Protein AF-E4SNJ0-F1 (afdb_monomer_lite)

Secondary structure (DSSP, 8-state):
--HHHHHHHHHHHHHHHHHHHHHHHHHHHHHHHHS-GGGG-BPPTT--PPTT--EEEEEEEEEEEEEEEEEEEEEE----EEEEEEETTEEEEEE---EEEEEEEEEEEEEEEEEEEESSEEEEEETTEEEEEEGGGEEEEEE-SSEEEEEESSS--EEEE--S--HHHHHHHHHHHTT--SS-------------------------PPPPTT-TTHHHHTTPPPPPHHHHHHHHHHHHHHHHHTTS-S---HHHHHHHHHHHHHHHHHHHHHHT-HHHHHHHHHHHTTTSHHHHHHHHHHHHHHTT-HHHHHHHHHHHHHHHTTS-GGG---HHHHHHHHHHHHHHHH-GGG--------

Structure (mmCIF, N/CA/C/O backbone):
data_AF-E4SNJ0-F1
#
_entry.id   AF-E4SNJ0-F1
#
loop_
_atom_site.group_PDB
_atom_site.id
_atom_site.type_symbol
_atom_site.label_atom_id
_atom_site.label_alt_id
_atom_site.label_comp_id
_atom_site.label_asym_id
_atom_site.label_entity_id
_atom_site.label_seq_id
_atom_site.pdbx_PDB_ins_code
_atom_site.Cartn_x
_atom_site.Cartn_y
_atom_site.Cartn_z
_atom_site.occupancy
_atom_site.B_iso_or_equiv
_atom_site.auth_seq_id
_atom_site.auth_comp_id
_atom_site.auth_asym_id
_atom_site.auth_atom_id
_atom_site.pdbx_PDB_model_num
ATOM 1 N N . MET A 1 1 ? 40.720 -6.560 -54.930 1.00 56.44 1 MET A N 1
ATOM 2 C CA . MET A 1 1 ? 39.872 -5.617 -54.159 1.00 56.44 1 MET A CA 1
ATOM 3 C C . MET A 1 1 ? 38.473 -6.201 -53.865 1.00 56.44 1 MET A C 1
ATOM 5 O O . MET A 1 1 ? 37.480 -5.607 -54.250 1.00 56.44 1 MET A O 1
ATOM 9 N N . GLY A 1 2 ? 38.350 -7.374 -53.222 1.00 63.34 2 GLY A N 1
ATOM 10 C CA . GLY A 1 2 ? 37.045 -8.077 -53.137 1.00 63.34 2 GLY A CA 1
ATOM 11 C C . GLY A 1 2 ? 36.472 -8.306 -51.733 1.00 63.34 2 GLY A C 1
ATOM 12 O O . GLY A 1 2 ? 35.271 -8.506 -51.584 1.00 63.34 2 GLY A O 1
ATOM 13 N N . PHE A 1 3 ? 37.310 -8.296 -50.694 1.00 60.16 3 PHE A N 1
ATOM 14 C CA . PHE A 1 3 ? 36.895 -8.693 -49.342 1.00 60.16 3 PHE A CA 1
ATOM 15 C C . PHE A 1 3 ? 36.374 -7.511 -48.509 1.00 60.16 3 PHE A C 1
ATOM 17 O O . PHE A 1 3 ? 35.321 -7.596 -47.879 1.00 60.16 3 PHE A O 1
ATOM 24 N N . LEU A 1 4 ? 37.074 -6.374 -48.570 1.00 68.50 4 LEU A N 1
ATOM 25 C CA . LEU A 1 4 ? 36.712 -5.143 -47.857 1.00 68.50 4 LEU A CA 1
ATOM 26 C C . LEU A 1 4 ? 35.410 -4.510 -48.378 1.00 68.50 4 LEU A C 1
ATOM 28 O O . LEU A 1 4 ? 34.649 -3.965 -47.582 1.00 68.50 4 LEU A O 1
ATOM 32 N N . SER A 1 5 ? 35.130 -4.602 -49.683 1.00 74.38 5 SER A N 1
ATOM 33 C CA . SER A 1 5 ? 33.880 -4.118 -50.291 1.00 74.38 5 SER A CA 1
ATOM 34 C C . SER A 1 5 ? 32.679 -4.968 -49.864 1.00 74.38 5 SER A C 1
ATOM 36 O O . SER A 1 5 ? 31.736 -4.428 -49.292 1.00 74.38 5 SER A O 1
ATOM 38 N N . ARG A 1 6 ? 32.768 -6.301 -49.990 1.00 72.44 6 ARG A N 1
ATOM 39 C CA . ARG A 1 6 ? 31.723 -7.243 -49.536 1.00 72.44 6 ARG A CA 1
ATOM 40 C C . ARG A 1 6 ? 31.433 -7.148 -48.034 1.00 72.44 6 ARG A C 1
ATOM 42 O O . ARG A 1 6 ? 30.288 -7.300 -47.618 1.00 72.44 6 ARG A O 1
ATOM 49 N N . TRP A 1 7 ? 32.446 -6.898 -47.199 1.00 74.56 7 TRP A N 1
ATOM 50 C CA . TRP A 1 7 ? 32.255 -6.699 -45.756 1.00 74.56 7 TRP A CA 1
ATOM 51 C C . TRP A 1 7 ? 31.527 -5.387 -45.435 1.00 74.56 7 TRP A C 1
ATOM 53 O O . TRP A 1 7 ? 30.635 -5.376 -44.584 1.00 74.56 7 TRP A O 1
ATOM 63 N N . LYS A 1 8 ? 31.861 -4.292 -46.135 1.00 81.88 8 LYS A N 1
ATOM 64 C CA . LYS A 1 8 ? 31.159 -3.004 -46.005 1.00 81.88 8 LYS A CA 1
ATOM 65 C C . LYS A 1 8 ? 29.709 -3.099 -46.489 1.00 81.88 8 LYS A C 1
ATOM 67 O O . LYS A 1 8 ? 28.825 -2.592 -45.807 1.00 81.88 8 LYS A O 1
ATOM 72 N N . GLU A 1 9 ? 29.457 -3.793 -47.597 1.00 83.06 9 GLU A N 1
ATOM 73 C CA . GLU A 1 9 ? 28.106 -4.051 -48.118 1.00 83.06 9 GLU A CA 1
ATOM 74 C C . GLU A 1 9 ? 27.269 -4.887 -47.147 1.00 83.06 9 GLU A C 1
ATOM 76 O O . GLU A 1 9 ? 26.179 -4.459 -46.783 1.00 83.06 9 GLU A O 1
ATOM 81 N N . LYS A 1 10 ? 27.802 -6.001 -46.620 1.00 83.12 10 LYS A N 1
ATOM 82 C CA . LYS A 1 10 ? 27.113 -6.803 -45.591 1.00 83.12 10 LYS A CA 1
ATOM 83 C C . LYS A 1 10 ? 26.821 -6.011 -44.318 1.00 83.12 10 LYS A C 1
ATOM 85 O O . LYS A 1 10 ? 25.780 -6.207 -43.701 1.00 83.12 10 LYS A O 1
ATOM 90 N N . LYS A 1 11 ? 27.728 -5.122 -43.897 1.00 83.62 11 LYS A N 1
ATOM 91 C CA . LYS A 1 11 ? 27.484 -4.229 -42.753 1.00 83.62 11 LYS A CA 1
ATOM 92 C C . LYS A 1 11 ? 26.382 -3.217 -43.043 1.00 83.62 11 LYS A C 1
ATOM 94 O O . LYS A 1 11 ? 25.546 -2.991 -42.178 1.00 83.62 11 LYS A O 1
ATOM 99 N N . LYS A 1 12 ? 26.377 -2.629 -44.240 1.00 87.38 12 LYS A N 1
ATOM 100 C CA . LYS A 1 12 ? 25.352 -1.671 -44.664 1.00 87.38 12 LYS A CA 1
ATOM 101 C C . LYS A 1 12 ? 23.979 -2.339 -44.789 1.00 87.38 12 LYS A C 1
ATOM 103 O O . LYS A 1 12 ? 23.007 -1.759 -44.332 1.00 87.38 12 LYS A O 1
ATOM 108 N N . GLN A 1 13 ? 23.923 -3.562 -45.322 1.00 84.62 13 GLN A N 1
ATOM 109 C CA . GLN A 1 13 ? 22.708 -4.384 -45.385 1.00 84.62 13 GLN A CA 1
ATOM 110 C C . GLN A 1 13 ? 22.175 -4.700 -43.985 1.00 84.62 13 GLN A C 1
ATOM 112 O O . GLN A 1 13 ? 21.039 -4.362 -43.692 1.00 84.62 13 GLN A O 1
ATOM 117 N N . LYS A 1 14 ? 23.019 -5.208 -43.075 1.00 84.88 14 LYS A N 1
ATOM 118 C CA . LYS A 1 14 ? 22.620 -5.453 -41.676 1.00 84.88 14 LYS A CA 1
ATOM 119 C C . LYS A 1 14 ? 22.136 -4.196 -40.957 1.00 84.88 14 LYS A C 1
ATOM 121 O O . LYS A 1 14 ? 21.235 -4.272 -40.133 1.00 84.88 14 LYS A O 1
ATOM 126 N N . LEU A 1 15 ? 22.760 -3.050 -41.229 1.00 86.06 15 LEU A N 1
ATOM 127 C CA . LEU A 1 15 ? 22.359 -1.780 -40.633 1.00 86.06 15 LEU A CA 1
ATOM 128 C C . LEU A 1 15 ? 21.001 -1.313 -41.175 1.00 86.06 15 LEU A C 1
ATOM 130 O O . LEU A 1 15 ? 20.173 -0.868 -40.391 1.00 86.06 15 LEU A O 1
ATOM 134 N N . ALA A 1 16 ? 20.768 -1.446 -42.483 1.00 84.56 16 ALA A N 1
ATOM 135 C CA . ALA A 1 16 ? 19.484 -1.131 -43.106 1.00 84.56 16 ALA A CA 1
ATOM 136 C C . ALA A 1 16 ? 18.370 -2.062 -42.599 1.00 84.56 16 ALA A C 1
ATOM 138 O O . ALA A 1 16 ? 17.329 -1.578 -42.175 1.00 84.56 16 ALA A O 1
ATOM 139 N N . GLU A 1 17 ? 18.627 -3.370 -42.516 1.00 84.88 17 GLU A N 1
ATOM 140 C CA . GLU A 1 17 ? 17.701 -4.350 -41.929 1.00 84.88 17 GLU A CA 1
ATOM 141 C C . GLU A 1 17 ? 17.360 -4.003 -40.468 1.00 84.88 17 GLU A C 1
ATOM 143 O O . GLU A 1 17 ? 16.199 -4.045 -40.067 1.00 84.88 17 GLU A O 1
ATOM 148 N N . GLN A 1 18 ? 18.350 -3.600 -39.660 1.00 78.75 18 GLN A N 1
ATOM 149 C CA . GLN A 1 18 ? 18.115 -3.150 -38.282 1.00 78.75 18 GLN A CA 1
ATOM 150 C C . GLN A 1 18 ? 17.284 -1.863 -38.211 1.00 78.75 18 GLN A C 1
ATOM 152 O O . GLN A 1 18 ? 16.450 -1.732 -37.315 1.00 78.75 18 GLN A O 1
ATOM 157 N N . GLN A 1 19 ? 17.504 -0.922 -39.132 1.00 81.56 19 GLN A N 1
ATOM 158 C CA . GLN A 1 19 ? 16.737 0.322 -39.213 1.00 81.56 19 GLN A CA 1
ATOM 159 C C . GLN A 1 19 ? 15.284 0.055 -39.614 1.00 81.56 19 GLN A C 1
ATOM 161 O O . GLN A 1 19 ? 14.378 0.547 -38.949 1.00 81.56 19 GLN A O 1
ATOM 166 N N . GLU A 1 20 ? 15.051 -0.786 -40.622 1.00 85.31 20 GLU A N 1
ATOM 167 C CA . GLU A 1 20 ? 13.704 -1.171 -41.055 1.00 85.31 20 GLU A CA 1
ATOM 168 C C . GLU A 1 20 ? 12.930 -1.888 -39.942 1.00 85.31 20 GLU A C 1
ATOM 170 O O . GLU A 1 20 ? 11.777 -1.549 -39.670 1.00 85.31 20 GLU A O 1
ATOM 175 N N . LEU A 1 21 ? 13.570 -2.827 -39.236 1.00 78.75 21 LEU A N 1
ATOM 176 C CA . LEU A 1 21 ? 12.972 -3.501 -38.080 1.00 78.75 21 LEU A CA 1
ATOM 177 C C . LEU A 1 21 ? 12.637 -2.514 -36.954 1.00 78.75 21 LEU A C 1
ATOM 179 O O . LEU A 1 21 ? 11.565 -2.599 -36.352 1.00 78.75 21 LEU A O 1
ATOM 183 N N . ALA A 1 22 ? 13.526 -1.555 -36.677 1.00 74.81 22 ALA A N 1
ATOM 184 C CA . ALA A 1 22 ? 13.289 -0.526 -35.670 1.00 74.81 22 ALA A CA 1
ATOM 185 C C . ALA A 1 22 ? 12.113 0.386 -36.052 1.00 74.81 22 ALA A C 1
ATOM 187 O O . ALA A 1 22 ? 11.280 0.703 -35.201 1.00 74.81 22 ALA A O 1
ATOM 188 N N . GLU A 1 23 ? 12.000 0.768 -37.324 1.00 82.56 23 GLU A N 1
ATOM 189 C CA . GLU A 1 23 ? 10.870 1.552 -37.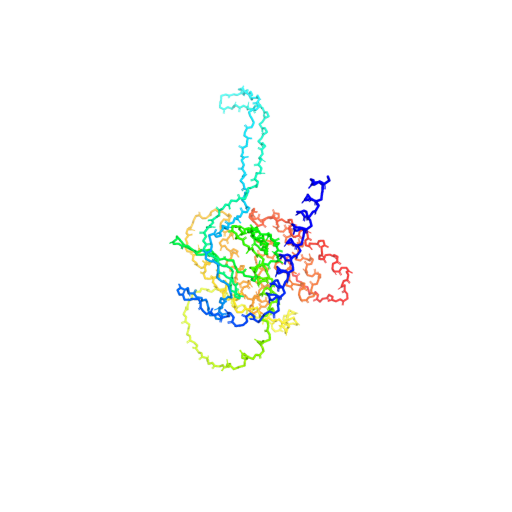820 1.00 82.56 23 GLU A CA 1
ATOM 190 C C . GLU A 1 23 ? 9.552 0.785 -37.735 1.00 82.56 23 GLU A C 1
ATOM 192 O O . GLU A 1 23 ? 8.547 1.341 -37.290 1.00 82.56 23 GLU A O 1
ATOM 197 N N . GLN A 1 24 ? 9.538 -0.489 -38.135 1.00 82.25 24 GLN A N 1
ATOM 198 C CA . GLN A 1 24 ? 8.353 -1.341 -38.017 1.00 82.25 24 GLN A CA 1
ATOM 199 C C . GLN A 1 24 ? 7.906 -1.453 -36.557 1.00 82.25 24 GLN A C 1
ATOM 201 O O . GLN A 1 24 ? 6.725 -1.259 -36.260 1.00 82.25 24 GLN A O 1
ATOM 206 N N . ARG A 1 25 ? 8.855 -1.663 -35.637 1.00 77.25 25 ARG A N 1
ATOM 207 C CA . ARG A 1 25 ? 8.590 -1.703 -34.196 1.00 77.25 25 ARG A CA 1
ATOM 208 C C . ARG A 1 25 ? 8.025 -0.379 -33.677 1.00 77.25 25 ARG A C 1
ATOM 210 O O . ARG A 1 25 ? 7.023 -0.377 -32.972 1.00 77.25 25 ARG A O 1
ATOM 217 N N . GLN A 1 26 ? 8.598 0.761 -34.068 1.00 78.19 26 GLN A N 1
ATOM 218 C CA . GLN A 1 26 ? 8.080 2.079 -33.673 1.00 78.19 26 GLN A CA 1
ATOM 219 C C . GLN A 1 26 ? 6.667 2.343 -34.203 1.00 78.19 26 GLN A C 1
ATOM 221 O O . GLN A 1 26 ? 5.851 2.945 -33.502 1.00 78.19 26 GLN A O 1
ATOM 226 N N . ARG A 1 27 ? 6.353 1.888 -35.422 1.00 83.25 27 ARG A N 1
ATOM 227 C CA . ARG A 1 27 ? 4.992 1.977 -35.971 1.00 83.25 27 ARG A CA 1
ATOM 228 C C . ARG A 1 27 ? 4.015 1.144 -35.142 1.00 83.25 27 ARG A C 1
ATOM 230 O O . ARG A 1 27 ? 2.950 1.654 -34.812 1.00 83.25 27 ARG A O 1
ATOM 237 N N . GLN A 1 28 ? 4.385 -0.078 -34.756 1.00 83.12 28 GLN A N 1
ATOM 238 C CA . GLN A 1 28 ? 3.555 -0.926 -33.889 1.00 83.12 28 GLN A CA 1
ATOM 239 C C . GLN A 1 28 ? 3.325 -0.294 -32.511 1.00 83.12 28 GLN A C 1
ATOM 241 O O . GLN A 1 28 ? 2.182 -0.200 -32.072 1.00 83.12 28 GLN A O 1
ATOM 246 N N . ILE A 1 29 ? 4.378 0.232 -31.875 1.00 79.69 29 ILE A N 1
ATOM 247 C CA . ILE A 1 29 ? 4.270 0.950 -30.595 1.00 79.69 29 ILE A CA 1
ATOM 248 C C . ILE A 1 29 ? 3.299 2.126 -30.712 1.00 79.69 29 ILE A C 1
ATOM 250 O O . ILE A 1 29 ? 2.442 2.304 -29.848 1.00 79.69 29 ILE A O 1
ATOM 254 N N . ARG A 1 30 ? 3.393 2.908 -31.795 1.00 81.56 30 ARG A N 1
ATOM 255 C CA . ARG A 1 30 ? 2.485 4.034 -32.034 1.00 81.56 30 ARG A CA 1
ATOM 256 C C . ARG A 1 30 ? 1.038 3.566 -32.147 1.00 81.56 30 ARG A C 1
ATOM 258 O O . ARG A 1 30 ? 0.177 4.165 -31.517 1.00 81.56 30 ARG A O 1
ATOM 265 N N . VAL A 1 31 ? 0.786 2.487 -32.890 1.00 84.56 31 VAL A N 1
ATOM 266 C CA . VAL A 1 31 ? -0.554 1.891 -32.997 1.00 84.56 31 VAL A CA 1
ATOM 267 C C . VAL A 1 31 ? -1.081 1.514 -31.612 1.00 84.56 31 VAL A C 1
ATOM 269 O O . VAL A 1 31 ? -2.173 1.948 -31.254 1.00 84.56 31 VAL A O 1
ATOM 272 N N . TRP A 1 32 ? -0.289 0.816 -30.793 1.00 83.00 32 TRP A N 1
ATOM 273 C CA . TRP A 1 32 ? -0.696 0.420 -29.438 1.00 83.00 32 TRP A CA 1
ATOM 274 C C . TRP A 1 32 ? -0.931 1.596 -28.485 1.00 83.00 32 TRP A C 1
ATOM 276 O O . TRP A 1 32 ? -1.725 1.495 -27.547 1.00 83.00 32 TRP A O 1
ATOM 286 N N . GLN A 1 33 ? -0.253 2.721 -28.707 1.00 80.88 33 GLN A N 1
ATOM 287 C CA . GLN A 1 33 ? -0.456 3.948 -27.940 1.00 80.88 33 GLN A CA 1
ATOM 288 C C . GLN A 1 33 ? -1.731 4.692 -28.339 1.00 80.88 33 GLN A C 1
ATOM 290 O O . GLN A 1 33 ? -2.338 5.329 -27.487 1.00 80.88 33 GLN A O 1
ATOM 295 N N . THR A 1 34 ? -2.134 4.631 -29.610 1.00 79.06 34 THR A N 1
ATOM 296 C CA . THR A 1 34 ? -3.234 5.452 -30.142 1.00 79.06 34 THR A CA 1
ATOM 297 C C . THR A 1 34 ? -4.537 4.697 -30.372 1.00 79.06 34 THR A C 1
ATOM 299 O O . THR A 1 34 ? -5.567 5.330 -30.578 1.00 79.06 34 THR A O 1
ATOM 302 N N . GLU A 1 35 ? -4.517 3.365 -30.389 1.00 82.19 35 GLU A N 1
ATOM 303 C CA . GLU A 1 35 ? -5.725 2.577 -30.638 1.00 82.19 35 GLU A CA 1
ATOM 304 C C . GLU A 1 35 ? -6.755 2.711 -29.509 1.00 82.19 35 GLU A C 1
ATOM 306 O O . GLU A 1 35 ? -6.407 2.941 -28.349 1.00 82.19 35 GLU A O 1
ATOM 311 N N . ASP A 1 36 ? -8.030 2.553 -29.849 1.00 79.50 36 ASP A N 1
ATOM 312 C CA . ASP A 1 36 ? -9.134 2.583 -28.894 1.00 79.50 36 ASP A CA 1
ATOM 313 C C . ASP A 1 36 ? -9.212 1.250 -28.135 1.00 79.50 36 ASP A C 1
ATOM 315 O O . ASP A 1 36 ? -9.485 0.195 -28.712 1.00 79.50 36 ASP A O 1
ATOM 319 N N . LEU A 1 37 ? -8.954 1.294 -26.825 1.00 79.25 37 LEU A N 1
ATOM 320 C CA . LEU A 1 37 ? -8.971 0.113 -25.958 1.00 79.25 37 LEU A CA 1
ATOM 321 C C . LEU A 1 37 ? -10.396 -0.408 -25.749 1.00 79.25 37 LEU A C 1
ATOM 323 O O . LEU A 1 37 ? -10.575 -1.597 -25.480 1.00 79.25 37 LEU A O 1
ATOM 327 N N . SER A 1 38 ? -11.409 0.445 -25.912 1.00 73.94 38 SER A N 1
ATOM 328 C CA . SER A 1 38 ? -12.821 0.091 -25.733 1.00 73.94 38 SER A CA 1
ATOM 329 C C . SER A 1 38 ? -13.271 -1.013 -26.690 1.00 73.94 38 SER A C 1
ATOM 331 O O . SER A 1 38 ? -14.123 -1.826 -26.339 1.00 73.94 38 SER A O 1
ATOM 333 N N . GLN A 1 39 ? -12.651 -1.105 -27.869 1.00 73.88 39 GLN A N 1
ATOM 334 C CA . GLN A 1 39 ? -12.939 -2.151 -28.858 1.00 73.88 39 GLN A CA 1
ATOM 335 C C . GLN A 1 39 ? -12.541 -3.547 -28.374 1.00 73.88 39 GLN A C 1
ATOM 337 O O . GLN A 1 39 ? -13.159 -4.540 -28.753 1.00 73.88 39 GLN A O 1
ATOM 342 N N . TYR A 1 40 ? -11.529 -3.626 -27.512 1.00 76.25 40 TYR A N 1
ATOM 343 C CA . TYR A 1 40 ? -11.051 -4.884 -26.948 1.00 76.25 40 TYR A CA 1
ATOM 344 C C . TYR A 1 40 ? -11.753 -5.249 -25.641 1.00 76.25 40 TYR A C 1
ATOM 346 O O . TYR A 1 40 ? -11.505 -6.337 -25.127 1.00 76.25 40 TYR A O 1
ATOM 354 N N . ALA A 1 41 ? -12.617 -4.374 -25.107 1.00 78.62 41 ALA A N 1
ATOM 355 C CA . ALA A 1 41 ? -13.332 -4.578 -23.852 1.00 78.62 41 ALA A CA 1
ATOM 356 C C . ALA A 1 41 ? -14.368 -5.706 -23.982 1.00 78.62 41 ALA A C 1
ATOM 358 O O . ALA A 1 41 ? -15.560 -5.479 -24.194 1.00 78.62 41 ALA A O 1
ATOM 359 N N . ALA A 1 42 ? -13.917 -6.944 -23.812 1.00 75.25 42 ALA A N 1
ATOM 360 C CA . ALA A 1 42 ? -14.760 -8.126 -23.882 1.00 75.25 42 ALA A CA 1
ATOM 361 C C . ALA A 1 42 ? -14.831 -8.839 -22.530 1.00 75.25 42 ALA A C 1
ATOM 363 O O . ALA A 1 42 ? -13.917 -8.789 -21.697 1.00 75.25 42 ALA A O 1
ATOM 364 N N . LYS A 1 43 ? -15.941 -9.547 -22.305 1.00 73.12 43 LYS A N 1
ATOM 365 C CA . LYS A 1 43 ? -15.959 -10.597 -21.288 1.00 73.12 43 LYS A CA 1
ATOM 366 C C . LYS A 1 43 ? -15.179 -11.776 -21.848 1.00 73.12 43 LYS A C 1
ATOM 368 O O . LYS A 1 43 ? -15.434 -12.200 -22.967 1.00 73.12 43 LYS A O 1
ATOM 373 N N . ILE A 1 44 ? -14.211 -12.260 -21.082 1.00 75.06 44 ILE A N 1
ATOM 374 C CA . ILE A 1 44 ? -13.373 -13.376 -21.510 1.00 75.06 44 ILE A CA 1
ATOM 375 C C . ILE A 1 44 ? -14.146 -14.669 -21.259 1.00 75.06 44 ILE A C 1
ATOM 377 O O . ILE A 1 44 ? -14.522 -14.951 -20.117 1.00 75.06 44 ILE A O 1
ATOM 381 N N . ASP A 1 45 ? -14.376 -15.439 -22.319 1.00 60.59 45 ASP A N 1
ATOM 382 C CA . ASP A 1 45 ? -15.060 -16.725 -22.234 1.00 60.59 45 ASP A CA 1
ATOM 383 C C . ASP A 1 45 ? -14.296 -17.690 -21.316 1.00 60.59 45 ASP A C 1
ATOM 385 O O . ASP A 1 45 ? -13.072 -17.813 -21.374 1.00 60.59 45 ASP A O 1
ATOM 389 N N . GLY A 1 46 ? -15.026 -18.354 -20.417 1.00 66.88 46 GLY A N 1
ATOM 390 C CA . GLY A 1 46 ? -14.456 -19.280 -19.434 1.00 66.88 46 GLY A CA 1
ATOM 391 C C . GLY A 1 46 ? -13.912 -18.636 -18.152 1.00 66.88 46 GLY A C 1
ATOM 392 O O . GLY A 1 46 ? -13.488 -19.363 -17.254 1.00 66.88 46 GLY A O 1
ATOM 393 N N . LEU A 1 47 ? -13.961 -17.304 -18.007 1.00 75.69 47 LEU A N 1
ATOM 394 C CA . LEU A 1 47 ? -13.538 -16.607 -16.786 1.00 75.69 47 LEU A CA 1
ATOM 395 C C . LEU A 1 47 ? -14.681 -15.823 -16.133 1.00 75.69 47 LEU A C 1
ATOM 397 O O . LEU A 1 47 ? -15.362 -15.011 -16.757 1.00 75.69 47 LEU A O 1
ATOM 401 N N . ILE A 1 48 ? -14.852 -16.015 -14.822 1.00 80.38 48 ILE A N 1
ATOM 402 C CA . ILE A 1 48 ? -15.828 -15.260 -14.029 1.00 80.38 48 ILE A CA 1
ATOM 403 C C . ILE A 1 48 ? -15.226 -13.895 -13.668 1.00 80.38 48 ILE A C 1
ATOM 405 O O . ILE A 1 48 ? -14.431 -13.756 -12.730 1.00 80.38 48 ILE A O 1
ATOM 409 N N . LEU A 1 49 ? -15.620 -12.875 -14.426 1.00 83.50 49 LEU A N 1
ATOM 410 C CA . LEU A 1 49 ? -15.264 -11.479 -14.176 1.00 83.50 49 LEU A CA 1
ATOM 411 C C . LEU A 1 49 ? -16.249 -10.825 -13.192 1.00 83.50 49 LEU A C 1
ATOM 413 O O . LEU A 1 49 ? -17.437 -11.149 -13.149 1.00 83.50 49 LEU A O 1
ATOM 417 N N . LYS A 1 50 ? -15.756 -9.887 -12.377 1.00 81.88 50 LYS A N 1
ATOM 418 C CA . LYS A 1 50 ? -16.577 -9.111 -11.438 1.00 81.88 50 LYS A CA 1
ATOM 419 C C . LYS A 1 50 ? -17.528 -8.182 -12.202 1.00 81.88 50 LYS A C 1
ATOM 421 O O . LYS A 1 50 ? -17.337 -7.871 -13.374 1.00 81.88 50 LYS A O 1
ATOM 426 N N . LYS A 1 51 ? -18.549 -7.660 -11.514 1.00 80.50 51 LYS A N 1
ATOM 427 C CA . LYS A 1 51 ? -19.452 -6.648 -12.087 1.00 80.50 51 LYS A CA 1
ATOM 428 C C . LYS A 1 51 ? -18.644 -5.458 -12.631 1.00 80.50 51 LYS A C 1
ATOM 430 O O . LYS A 1 51 ? -17.781 -4.934 -11.922 1.00 80.50 51 LYS A O 1
ATOM 435 N N . ASN A 1 52 ? -18.940 -5.028 -13.858 1.00 83.69 52 ASN A N 1
ATOM 436 C CA . ASN A 1 52 ? -18.243 -3.955 -14.586 1.00 83.69 52 ASN A CA 1
ATOM 437 C C . ASN A 1 52 ? -16.725 -4.196 -14.737 1.00 83.69 52 ASN A C 1
ATOM 439 O O . ASN A 1 52 ? -15.936 -3.255 -14.649 1.00 83.69 52 ASN A O 1
ATOM 443 N N . GLU A 1 53 ? -16.303 -5.454 -14.857 1.00 85.81 53 GLU A N 1
ATOM 444 C CA . GLU A 1 53 ? -14.929 -5.835 -15.191 1.00 85.81 53 GLU A CA 1
ATOM 445 C C . GLU A 1 53 ? -14.873 -6.322 -16.645 1.00 85.81 53 GLU A C 1
ATOM 447 O O . GLU A 1 53 ? -15.675 -7.171 -17.036 1.00 85.81 53 GLU A O 1
ATOM 452 N N . TYR A 1 54 ? -13.936 -5.779 -17.422 1.00 87.12 54 TYR A N 1
ATOM 453 C CA . TYR A 1 54 ? -13.730 -6.092 -18.838 1.00 87.12 54 TYR A CA 1
ATOM 454 C C . TYR A 1 54 ? -12.265 -6.449 -19.072 1.00 87.12 54 TYR A C 1
ATOM 456 O O . TYR A 1 54 ? -11.374 -5.803 -18.513 1.00 87.12 54 TYR A O 1
ATOM 464 N N . GLY A 1 55 ? -12.025 -7.493 -19.863 1.00 85.56 55 GLY A N 1
ATOM 465 C CA . GLY A 1 55 ? -10.689 -7.870 -20.309 1.00 85.56 55 GLY A CA 1
ATOM 466 C C . GLY A 1 55 ? -10.278 -7.046 -21.516 1.00 85.56 55 GLY A C 1
ATOM 467 O O . GLY A 1 55 ? -11.099 -6.839 -22.397 1.00 85.56 55 GLY A O 1
ATOM 468 N N . TYR A 1 56 ? -9.023 -6.600 -21.540 1.00 86.38 56 TYR A N 1
ATOM 469 C CA . TYR A 1 56 ? -8.431 -5.883 -22.677 1.00 86.38 56 TYR A CA 1
ATOM 470 C C . TYR A 1 56 ? -7.317 -6.678 -23.350 1.00 86.38 56 TYR A C 1
ATOM 472 O O . TYR A 1 56 ? -7.072 -6.524 -24.542 1.00 86.38 56 TYR A O 1
ATOM 480 N N . LEU A 1 57 ? -6.614 -7.520 -22.588 1.00 86.38 57 LEU A N 1
ATOM 481 C CA . LEU A 1 57 ? -5.524 -8.326 -23.117 1.00 86.38 57 LEU A CA 1
ATOM 482 C C . LEU A 1 57 ? -5.467 -9.673 -22.405 1.00 86.38 57 LEU A C 1
ATOM 484 O O . LEU A 1 57 ? -5.535 -9.750 -21.177 1.00 86.38 57 LEU A O 1
ATOM 488 N N . ALA A 1 58 ? -5.315 -10.728 -23.195 1.00 87.75 58 ALA A N 1
ATOM 489 C CA . ALA A 1 58 ? -5.078 -12.084 -22.734 1.00 87.75 58 ALA A CA 1
ATOM 490 C C . ALA A 1 58 ? -3.794 -12.588 -23.394 1.00 87.75 58 ALA A C 1
ATOM 492 O O . ALA A 1 58 ? -3.688 -12.596 -24.620 1.00 87.75 58 ALA A O 1
ATOM 493 N N . ILE A 1 59 ? -2.820 -12.981 -22.579 1.00 86.56 59 ILE A N 1
ATOM 494 C CA . ILE A 1 59 ? -1.547 -13.536 -23.032 1.00 86.56 59 ILE A CA 1
ATOM 495 C C . ILE A 1 59 ? -1.520 -15.004 -22.596 1.00 86.56 59 ILE A C 1
ATOM 497 O O . ILE A 1 59 ? -1.458 -15.274 -21.393 1.00 86.56 59 ILE A O 1
ATOM 501 N N . PRO A 1 60 ? -1.590 -15.956 -23.545 1.00 81.50 60 PRO A N 1
ATOM 502 C CA . PRO A 1 60 ? -1.630 -17.384 -23.233 1.00 81.50 60 PRO A CA 1
ATOM 503 C C . PRO A 1 60 ? -0.263 -17.951 -22.812 1.00 81.50 60 PRO A C 1
ATOM 505 O O . PRO A 1 60 ? -0.190 -19.097 -22.376 1.00 81.50 60 PRO A O 1
ATOM 508 N N . GLU A 1 61 ? 0.816 -17.174 -22.944 1.00 86.62 61 GLU A N 1
ATOM 509 C CA . GLU A 1 61 ? 2.165 -17.568 -22.531 1.00 86.62 61 GLU A CA 1
ATOM 510 C C . GLU A 1 61 ? 2.261 -17.816 -21.017 1.00 86.62 61 GLU A C 1
ATOM 512 O O . GLU A 1 61 ? 1.532 -17.232 -20.210 1.00 86.62 61 GLU A O 1
ATOM 517 N N . LEU A 1 62 ? 3.191 -18.689 -20.622 1.00 87.38 62 LEU A N 1
ATOM 518 C CA . LEU A 1 62 ? 3.428 -19.030 -19.221 1.00 87.38 62 LEU A CA 1
ATOM 519 C C . LEU A 1 62 ? 4.261 -17.947 -18.533 1.00 87.38 62 LEU A C 1
ATOM 521 O O . LEU A 1 62 ? 5.486 -18.032 -18.452 1.00 87.38 62 LEU A O 1
ATOM 525 N N . ILE A 1 63 ? 3.579 -16.951 -17.981 1.00 91.44 63 ILE A N 1
ATOM 526 C CA . ILE A 1 63 ? 4.222 -15.871 -17.237 1.00 91.44 63 ILE A CA 1
ATOM 527 C C . ILE A 1 63 ? 4.403 -16.283 -15.782 1.00 91.44 63 ILE A C 1
ATOM 529 O O . ILE A 1 63 ? 3.503 -16.843 -15.153 1.00 91.44 63 ILE A O 1
ATOM 533 N N . THR A 1 64 ? 5.569 -15.971 -15.227 1.00 91.44 64 THR A N 1
ATOM 534 C CA . THR A 1 64 ? 5.913 -16.242 -13.833 1.00 91.44 64 THR A CA 1
ATOM 535 C C . THR A 1 64 ? 5.802 -14.977 -12.994 1.00 91.44 64 THR A C 1
ATOM 537 O O . THR A 1 64 ? 6.428 -13.958 -13.276 1.00 91.44 64 THR A O 1
ATOM 540 N N . TRP A 1 65 ? 5.018 -15.061 -11.925 1.00 93.75 65 TRP A N 1
ATOM 541 C CA . TRP A 1 65 ? 4.934 -14.079 -10.855 1.00 93.75 65 TRP A CA 1
ATOM 542 C C . TRP A 1 65 ? 6.004 -14.368 -9.815 1.00 93.75 65 TRP A C 1
ATOM 544 O O . TRP A 1 65 ? 5.947 -15.380 -9.111 1.00 93.75 65 TRP A O 1
ATOM 554 N N . ASN A 1 66 ? 6.917 -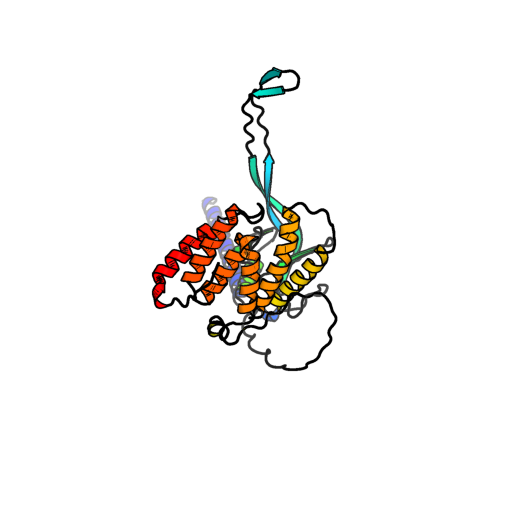13.422 -9.640 1.00 90.38 66 ASN A N 1
ATOM 555 C CA . ASN A 1 66 ? 7.947 -13.459 -8.617 1.00 90.38 66 ASN A CA 1
ATOM 556 C C . ASN A 1 66 ? 7.719 -12.393 -7.538 1.00 90.38 66 ASN A C 1
ATOM 558 O O . ASN A 1 66 ? 7.243 -11.296 -7.822 1.00 90.38 66 ASN A O 1
ATOM 562 N N . GLU A 1 67 ? 8.095 -12.703 -6.298 1.00 91.25 67 GLU A N 1
ATOM 563 C CA . GLU A 1 67 ? 8.063 -11.763 -5.172 1.00 91.25 67 GLU A CA 1
ATOM 564 C C . GLU A 1 67 ? 9.403 -11.714 -4.445 1.00 91.25 67 GLU A C 1
ATOM 566 O O . GLU A 1 67 ? 10.080 -12.734 -4.280 1.00 91.25 67 GLU A O 1
ATOM 571 N N . ASP A 1 68 ? 9.731 -10.543 -3.905 1.00 82.38 68 ASP A N 1
ATOM 572 C CA . ASP A 1 68 ? 10.857 -10.399 -2.989 1.00 82.38 68 ASP A CA 1
ATOM 573 C C . ASP A 1 68 ? 10.526 -11.061 -1.638 1.00 82.38 68 ASP A C 1
ATOM 575 O O . ASP A 1 68 ? 9.612 -10.654 -0.910 1.00 82.38 68 ASP A O 1
ATOM 579 N N . ARG A 1 69 ? 11.273 -12.103 -1.261 1.00 79.25 69 ARG A N 1
ATOM 580 C CA . ARG A 1 69 ? 11.180 -12.735 0.062 1.00 79.25 69 ARG A CA 1
ATOM 581 C C . ARG A 1 69 ? 12.504 -12.618 0.803 1.00 79.25 69 ARG A C 1
ATOM 583 O O . ARG A 1 69 ? 13.525 -13.150 0.374 1.00 79.25 69 ARG A O 1
ATOM 590 N N . THR A 1 70 ? 12.466 -11.978 1.966 1.00 74.19 70 THR A N 1
ATOM 591 C CA . THR A 1 70 ? 13.585 -11.964 2.910 1.00 74.19 70 THR A CA 1
ATOM 592 C C . THR A 1 70 ? 13.510 -13.206 3.789 1.00 74.19 70 THR A C 1
ATOM 594 O O . THR A 1 70 ? 12.501 -13.438 4.456 1.00 74.19 70 THR A O 1
ATOM 597 N N . ARG A 1 71 ? 14.564 -14.027 3.781 1.00 70.81 71 ARG A N 1
ATOM 598 C CA . ARG A 1 71 ? 14.749 -15.090 4.774 1.00 70.81 71 ARG A CA 1
ATOM 599 C C . ARG A 1 71 ? 15.845 -14.667 5.740 1.00 70.81 71 ARG A C 1
ATOM 601 O O . ARG A 1 71 ? 16.951 -14.333 5.324 1.00 70.81 71 ARG A O 1
ATOM 608 N N . THR A 1 72 ? 15.516 -14.708 7.022 1.00 57.12 72 THR A N 1
ATOM 609 C CA . THR A 1 72 ? 16.447 -14.454 8.115 1.00 57.12 72 THR A CA 1
ATOM 610 C C . THR A 1 72 ? 17.123 -15.770 8.472 1.00 57.12 72 THR A C 1
ATOM 612 O O . THR A 1 72 ? 16.460 -16.682 8.966 1.00 57.12 72 THR A O 1
ATOM 615 N N . LYS A 1 73 ? 18.421 -15.908 8.191 1.00 54.09 73 LYS A N 1
ATOM 616 C CA . LYS A 1 73 ? 19.196 -17.055 8.672 1.00 54.09 73 LYS A CA 1
ATOM 617 C C . LYS A 1 73 ? 19.920 -16.642 9.947 1.00 54.09 73 LYS A C 1
ATOM 619 O O . LYS A 1 73 ? 20.688 -15.684 9.953 1.00 54.09 73 LYS A O 1
ATOM 624 N N . ARG A 1 74 ? 19.661 -17.369 11.035 1.00 50.31 74 ARG A N 1
ATOM 625 C CA . ARG A 1 74 ? 20.437 -17.245 12.268 1.00 50.31 74 ARG A CA 1
ATOM 626 C C . ARG A 1 74 ? 21.739 -18.007 12.060 1.00 50.31 74 ARG A C 1
ATOM 628 O O . ARG A 1 74 ? 21.718 -19.234 12.001 1.00 50.31 74 ARG A O 1
ATOM 635 N N . VAL A 1 75 ? 22.843 -17.291 11.889 1.00 56.22 75 VAL A N 1
ATOM 636 C CA . VAL A 1 75 ? 24.165 -17.911 11.833 1.00 56.22 75 VAL A CA 1
ATOM 637 C C . VAL A 1 75 ? 24.705 -17.888 13.258 1.00 56.22 75 VAL A C 1
ATOM 639 O O . VAL A 1 75 ? 25.004 -16.830 13.808 1.00 56.22 75 VAL A O 1
ATOM 642 N N . ASN A 1 76 ? 24.741 -19.053 13.904 1.00 43.69 76 ASN A N 1
ATOM 643 C CA . ASN A 1 76 ? 25.357 -19.180 15.220 1.00 43.69 76 ASN A CA 1
ATOM 644 C C . ASN A 1 76 ? 26.871 -19.265 15.017 1.00 43.69 76 ASN A C 1
ATOM 646 O O . ASN A 1 76 ? 27.374 -20.301 14.586 1.00 43.69 76 ASN A O 1
ATOM 650 N N . TYR A 1 77 ? 27.592 -18.190 15.325 1.00 50.69 77 TYR A N 1
ATOM 651 C CA . TYR A 1 77 ? 29.038 -18.263 15.485 1.00 50.69 77 TYR A CA 1
ATOM 652 C C . TYR A 1 77 ? 29.340 -18.855 16.865 1.00 50.69 77 TYR A C 1
ATOM 654 O O . TYR A 1 77 ? 28.911 -18.327 17.892 1.00 50.69 77 TYR A O 1
ATOM 662 N N . ALA A 1 78 ? 30.039 -19.989 16.885 1.00 53.41 78 ALA A N 1
ATOM 663 C CA . ALA A 1 78 ? 30.540 -20.591 18.111 1.00 53.41 78 ALA A CA 1
ATOM 664 C C . ALA A 1 78 ? 31.797 -19.827 18.557 1.00 53.41 78 ALA A C 1
ATOM 666 O O . ALA A 1 78 ? 32.852 -19.949 17.937 1.00 53.41 78 ALA A O 1
ATOM 667 N N . GLY A 1 79 ? 31.670 -19.006 19.601 1.00 58.59 79 GLY A N 1
ATOM 668 C CA . GLY A 1 79 ? 32.810 -18.447 20.330 1.00 58.59 79 GLY A CA 1
ATOM 669 C C . GLY A 1 79 ? 33.301 -19.413 21.418 1.00 58.59 79 GLY A C 1
ATOM 670 O O . GLY A 1 79 ? 32.556 -20.317 21.808 1.00 58.59 79 GLY A O 1
ATOM 671 N N . PRO A 1 80 ? 34.533 -19.254 21.935 1.00 49.91 80 PRO A N 1
ATOM 672 C CA . PRO A 1 80 ? 34.990 -20.022 23.088 1.00 49.91 80 PRO A CA 1
ATOM 673 C C . PRO A 1 80 ? 34.112 -19.692 24.305 1.00 49.91 80 PRO A C 1
ATOM 675 O O . PRO A 1 80 ? 34.057 -18.550 24.761 1.00 49.91 80 PRO A O 1
ATOM 678 N N . THR A 1 81 ? 33.400 -20.695 24.822 1.00 53.78 81 THR A N 1
ATOM 679 C CA . THR A 1 81 ? 32.567 -20.580 26.027 1.00 53.78 81 THR A CA 1
ATOM 680 C C . THR A 1 81 ? 33.162 -21.420 27.148 1.00 53.78 81 THR A C 1
ATOM 682 O O . THR A 1 81 ? 33.337 -22.627 26.981 1.00 53.78 81 THR A O 1
ATOM 685 N N . ALA A 1 82 ? 33.419 -20.810 28.301 1.00 50.06 82 ALA A N 1
ATOM 686 C CA . ALA A 1 82 ? 33.794 -21.495 29.530 1.00 50.06 82 ALA A CA 1
ATOM 687 C C . ALA A 1 82 ? 32.621 -21.474 30.523 1.00 50.06 82 ALA A C 1
ATOM 689 O O . ALA A 1 82 ? 31.813 -20.546 30.547 1.00 50.06 82 ALA A O 1
ATOM 690 N N . SER A 1 83 ? 32.503 -22.511 31.347 1.00 47.03 83 SER A N 1
ATOM 691 C CA . SER A 1 83 ? 31.505 -22.578 32.418 1.00 47.03 83 SER A CA 1
ATOM 692 C C . SER A 1 83 ? 32.234 -22.640 33.748 1.00 47.03 83 SER A C 1
ATOM 694 O O . SER A 1 83 ? 33.011 -23.564 33.973 1.00 47.03 83 SER A O 1
ATOM 696 N N . ILE A 1 84 ? 31.976 -21.675 34.626 1.00 57.59 84 ILE A N 1
ATOM 697 C CA . ILE A 1 84 ? 32.539 -21.639 35.974 1.00 57.59 84 ILE A CA 1
ATOM 698 C C . ILE A 1 84 ? 31.463 -22.136 36.942 1.00 57.59 84 ILE A C 1
ATOM 700 O O . ILE A 1 84 ? 30.339 -21.624 36.966 1.00 57.59 84 ILE A O 1
ATOM 704 N N . HIS A 1 85 ? 31.797 -23.169 37.715 1.00 57.84 85 HIS A N 1
ATOM 705 C CA . HIS A 1 85 ? 30.925 -23.704 38.756 1.00 57.84 85 HIS A CA 1
ATOM 706 C C . HIS A 1 85 ? 31.052 -22.832 40.004 1.00 57.84 85 HIS A C 1
ATOM 708 O O . HIS A 1 85 ? 32.140 -22.731 40.567 1.00 57.84 85 HIS A O 1
ATOM 714 N N . ILE A 1 86 ? 29.959 -22.187 40.415 1.00 61.25 86 ILE A N 1
ATOM 715 C CA . ILE A 1 86 ? 29.967 -21.289 41.577 1.00 61.25 86 ILE A CA 1
ATOM 716 C C . ILE A 1 86 ? 29.485 -22.046 42.820 1.00 61.25 86 ILE A C 1
ATOM 718 O O . ILE A 1 86 ? 30.109 -21.967 43.872 1.00 61.25 86 ILE A O 1
ATOM 722 N N . MET A 1 87 ? 28.406 -22.827 42.699 1.00 46.31 87 MET A N 1
ATOM 723 C CA . MET A 1 87 ? 27.901 -23.705 43.764 1.00 46.31 87 MET A CA 1
ATOM 724 C C . MET A 1 87 ? 26.987 -24.800 43.194 1.00 46.31 87 MET A C 1
ATOM 726 O O . MET A 1 87 ? 26.549 -24.718 42.043 1.00 46.31 87 MET A O 1
ATOM 730 N N . LYS A 1 88 ? 26.646 -25.812 44.007 1.00 36.97 88 LYS A N 1
ATOM 731 C CA . LYS A 1 88 ? 25.701 -26.874 43.622 1.00 36.97 88 LYS A CA 1
ATOM 732 C C . LYS A 1 88 ? 24.369 -26.258 43.178 1.00 36.97 88 LYS A C 1
ATOM 734 O O . LYS A 1 88 ? 23.646 -25.690 43.986 1.00 36.97 88 LYS A O 1
ATOM 739 N N . GLY A 1 89 ? 24.068 -26.382 41.887 1.00 57.66 89 GLY A N 1
ATOM 740 C CA . GLY A 1 89 ? 22.859 -25.835 41.265 1.00 57.66 89 GLY A CA 1
ATOM 741 C C . GLY A 1 89 ? 23.030 -24.484 40.557 1.00 57.66 89 GLY A C 1
ATOM 742 O O . GLY A 1 89 ? 22.109 -24.084 39.853 1.00 57.66 89 GLY A O 1
ATOM 743 N N . LEU A 1 90 ? 24.188 -23.813 40.656 1.00 41.81 90 LEU A N 1
ATOM 744 C CA . LEU A 1 90 ? 24.446 -22.524 40.000 1.00 41.81 90 LEU A CA 1
ATOM 745 C C . LEU A 1 90 ? 25.745 -22.557 39.180 1.00 41.81 90 LEU A C 1
ATOM 747 O O . LEU A 1 90 ? 26.859 -22.543 39.711 1.00 41.81 90 LEU A O 1
ATOM 751 N N . ASN A 1 91 ? 25.584 -22.576 37.857 1.00 42.34 91 ASN A N 1
ATOM 752 C CA . ASN A 1 91 ? 26.673 -22.492 36.887 1.00 42.34 91 ASN A CA 1
ATOM 753 C C . ASN A 1 91 ? 26.628 -21.133 36.186 1.00 42.34 91 ASN A C 1
ATOM 755 O O . ASN A 1 91 ? 25.583 -20.759 35.653 1.00 42.34 91 ASN A O 1
ATOM 759 N N . TYR A 1 92 ? 27.759 -20.431 36.128 1.00 47.56 92 TYR A N 1
ATOM 760 C CA . TYR A 1 92 ? 27.884 -19.189 35.369 1.00 47.56 92 TYR A CA 1
ATOM 761 C C . TYR A 1 92 ? 28.648 -19.454 34.072 1.00 47.56 92 TYR A C 1
ATOM 763 O O . TYR A 1 92 ? 29.808 -19.869 34.083 1.00 47.56 92 TYR A O 1
ATOM 771 N N . ARG A 1 93 ? 27.970 -19.263 32.935 1.00 56.91 93 ARG A N 1
ATOM 772 C CA . ARG A 1 93 ? 28.566 -19.414 31.603 1.00 56.91 93 ARG A CA 1
ATOM 773 C C . ARG A 1 93 ? 29.177 -18.083 31.173 1.00 56.91 93 ARG A C 1
ATOM 775 O O . ARG A 1 93 ? 28.467 -17.088 31.083 1.00 56.91 93 ARG A O 1
ATOM 782 N N . VAL A 1 94 ? 30.471 -18.092 30.872 1.00 49.25 94 VAL A N 1
ATOM 783 C CA . VAL A 1 94 ? 31.245 -16.952 30.367 1.00 49.25 94 VAL A CA 1
ATOM 784 C C . VAL A 1 94 ? 31.718 -17.239 28.945 1.00 49.25 94 VAL A C 1
ATOM 786 O O . VAL A 1 94 ? 32.433 -18.205 28.694 1.00 49.25 94 VAL A O 1
ATOM 789 N N . GLY A 1 95 ? 31.307 -16.407 27.992 1.00 52.00 95 GLY A N 1
ATOM 790 C CA . GLY A 1 95 ? 31.740 -16.483 26.596 1.00 52.00 95 GLY A CA 1
ATOM 791 C C . GLY A 1 95 ? 30.992 -15.480 25.721 1.00 52.00 95 GLY A C 1
ATOM 792 O O . GLY A 1 95 ? 29.852 -15.123 26.020 1.00 52.00 95 GLY A O 1
ATOM 793 N N . SER A 1 96 ? 31.623 -15.014 24.642 1.00 48.66 96 SER A N 1
ATOM 794 C CA . SER A 1 96 ? 30.967 -14.161 23.651 1.00 48.66 96 SER A CA 1
ATOM 795 C C . SER A 1 96 ? 30.247 -15.033 22.619 1.00 48.66 96 SER A C 1
ATOM 797 O O . SER A 1 96 ? 30.855 -15.654 21.751 1.00 48.66 96 SER A O 1
ATOM 799 N N . VAL A 1 97 ? 28.919 -15.098 22.711 1.00 54.00 97 VAL A N 1
ATOM 800 C CA . VAL A 1 97 ? 28.079 -15.646 21.639 1.00 54.00 97 VAL A CA 1
ATOM 801 C C . VAL A 1 97 ? 27.518 -14.461 20.865 1.00 54.00 97 VAL A C 1
ATOM 803 O O . VAL A 1 97 ? 26.490 -13.898 21.240 1.00 54.00 97 VAL A O 1
ATOM 806 N N . SER A 1 98 ? 28.204 -14.041 19.800 1.00 45.91 98 SER A N 1
ATOM 807 C CA . SER A 1 98 ? 27.638 -13.060 18.874 1.00 45.91 98 SER A CA 1
ATOM 808 C C . SER A 1 98 ? 26.734 -13.786 17.875 1.00 45.91 98 SER A C 1
ATOM 810 O O . SER A 1 98 ? 27.164 -14.449 16.933 1.00 45.91 98 SER A O 1
ATOM 812 N N . VAL A 1 99 ? 25.425 -13.703 18.106 1.00 51.34 99 VAL A N 1
ATOM 813 C CA . VAL A 1 99 ? 24.429 -14.177 17.143 1.00 51.34 99 VAL A CA 1
ATOM 814 C C . VAL A 1 99 ? 24.276 -13.097 16.082 1.00 51.34 99 VAL A C 1
ATOM 816 O O . VAL A 1 99 ? 23.491 -12.165 16.256 1.00 51.34 99 VAL A O 1
ATOM 819 N N . ASN A 1 100 ? 25.016 -13.211 14.981 1.00 49.19 100 ASN A N 1
ATOM 820 C CA . ASN A 1 100 ? 24.810 -12.315 13.853 1.00 49.19 100 ASN A CA 1
ATOM 821 C C . ASN A 1 100 ? 23.687 -12.863 12.966 1.00 49.19 100 ASN A C 1
ATOM 823 O O . ASN A 1 100 ? 23.678 -14.023 12.549 1.00 49.19 100 ASN A O 1
ATOM 827 N N . THR A 1 101 ? 22.680 -12.029 12.740 1.00 52.91 101 THR A N 1
ATOM 828 C CA . THR A 1 101 ? 21.504 -12.400 11.959 1.00 52.91 101 THR A CA 1
ATOM 829 C C . THR A 1 101 ? 21.674 -11.878 10.541 1.00 52.91 101 THR A C 1
ATOM 831 O O . THR A 1 101 ? 21.597 -10.673 10.315 1.00 52.91 101 THR A O 1
ATOM 834 N N . GLU A 1 102 ? 21.872 -12.771 9.573 1.00 58.41 102 GLU A N 1
ATOM 835 C CA . GLU A 1 102 ? 21.989 -12.384 8.168 1.00 58.41 102 GLU A CA 1
ATOM 836 C C . GLU A 1 102 ? 20.610 -12.398 7.496 1.00 58.41 102 GLU A C 1
ATOM 838 O O . GLU A 1 102 ? 19.919 -13.424 7.427 1.00 58.41 102 GLU A O 1
ATOM 843 N N . LYS A 1 103 ? 20.186 -11.231 6.999 1.00 53.53 103 LYS A N 1
ATOM 844 C CA . LYS A 1 103 ? 18.965 -11.072 6.200 1.00 53.53 103 LYS A CA 1
ATOM 845 C C . LYS A 1 103 ? 19.336 -11.168 4.721 1.00 53.53 103 LYS A C 1
ATOM 847 O O . LYS A 1 103 ? 19.940 -10.248 4.182 1.00 53.53 103 LYS A O 1
ATOM 852 N N . THR A 1 104 ? 18.953 -12.251 4.046 1.00 62.50 104 THR A N 1
ATOM 853 C CA . THR A 1 104 ? 19.115 -12.366 2.586 1.00 62.50 104 THR A CA 1
ATOM 854 C C . THR A 1 104 ? 17.762 -12.185 1.903 1.00 62.50 104 THR A C 1
ATOM 856 O O . THR A 1 104 ? 16.829 -12.955 2.150 1.00 62.50 104 THR A O 1
ATOM 859 N N . THR A 1 105 ? 17.652 -11.193 1.021 1.00 66.19 105 THR A N 1
ATOM 860 C CA . THR A 1 105 ? 16.479 -10.992 0.156 1.00 66.19 105 THR A CA 1
ATOM 861 C C . THR A 1 105 ? 16.688 -11.739 -1.158 1.00 66.19 105 THR A C 1
ATOM 863 O O . THR A 1 105 ? 17.708 -11.554 -1.816 1.00 66.19 105 THR A O 1
ATOM 866 N N . LYS A 1 106 ? 15.747 -12.614 -1.528 1.00 80.50 106 LYS A N 1
ATOM 867 C CA . LYS A 1 106 ? 15.761 -13.361 -2.795 1.00 80.50 106 LYS A CA 1
ATOM 868 C C . LYS A 1 106 ? 14.439 -13.177 -3.536 1.00 80.50 106 LYS A C 1
ATOM 870 O O . LYS A 1 106 ? 13.386 -13.136 -2.901 1.00 80.50 106 LYS A O 1
ATOM 875 N N . ILE A 1 107 ? 14.509 -13.119 -4.862 1.00 80.19 107 ILE A N 1
ATOM 876 C CA . ILE A 1 107 ? 13.345 -13.162 -5.754 1.00 80.19 107 ILE A CA 1
ATOM 877 C C . ILE A 1 107 ? 12.889 -14.621 -5.834 1.00 80.19 107 ILE A C 1
ATOM 879 O O . ILE A 1 107 ? 13.692 -15.500 -6.148 1.00 80.19 107 ILE A O 1
ATOM 883 N N . VAL A 1 108 ? 11.632 -14.893 -5.488 1.00 86.81 108 VAL A N 1
ATOM 884 C CA . VAL A 1 108 ? 11.082 -16.256 -5.446 1.00 86.81 108 VAL A CA 1
ATOM 885 C C . VAL A 1 108 ? 9.872 -16.352 -6.377 1.00 86.81 108 VAL A C 1
ATOM 887 O O . VAL A 1 108 ? 8.963 -15.531 -6.222 1.00 86.81 108 VAL A O 1
ATOM 890 N N . PRO A 1 109 ? 9.814 -17.346 -7.285 1.00 87.94 109 PRO A N 1
ATOM 891 C CA . PRO A 1 109 ? 8.629 -17.602 -8.095 1.00 87.94 109 PRO A CA 1
ATOM 892 C C . PRO A 1 109 ? 7.500 -18.117 -7.204 1.00 87.94 109 PRO A C 1
ATOM 894 O O . PRO A 1 109 ? 7.671 -19.057 -6.427 1.00 87.94 109 PRO A O 1
ATOM 897 N N . ILE A 1 110 ? 6.347 -17.463 -7.285 1.00 88.06 110 ILE A N 1
ATOM 898 C CA . ILE A 1 110 ? 5.164 -17.766 -6.474 1.00 88.06 110 ILE A CA 1
ATOM 899 C C . ILE A 1 110 ? 4.109 -18.490 -7.301 1.00 88.06 110 ILE A C 1
ATOM 901 O O . ILE A 1 110 ? 3.403 -19.348 -6.774 1.00 88.06 110 ILE A O 1
ATOM 905 N N . PHE A 1 111 ? 3.964 -18.117 -8.571 1.00 91.50 111 PHE A N 1
ATOM 906 C CA . PHE A 1 111 ? 2.906 -18.636 -9.424 1.00 91.50 111 PHE A CA 1
ATOM 907 C C . PHE A 1 111 ? 3.269 -18.482 -10.899 1.00 91.50 111 PHE A C 1
ATOM 909 O O . PHE A 1 111 ? 3.838 -17.463 -11.273 1.00 91.50 111 PHE A O 1
ATOM 916 N N . THR A 1 112 ? 2.894 -19.450 -11.731 1.00 92.44 112 THR A N 1
ATOM 917 C CA . THR A 1 112 ? 3.117 -19.400 -13.182 1.00 92.44 112 THR A CA 1
ATOM 918 C C . THR A 1 112 ? 1.825 -19.753 -13.909 1.00 92.44 112 THR A C 1
ATOM 920 O O . THR A 1 112 ? 1.193 -20.758 -13.578 1.00 92.44 112 THR A O 1
ATOM 923 N N . GLY A 1 113 ? 1.418 -18.935 -14.879 1.00 91.56 113 GLY A N 1
ATOM 924 C CA . GLY A 1 113 ? 0.182 -19.141 -15.633 1.00 91.56 113 GLY A CA 1
ATOM 925 C C . GLY A 1 113 ? -0.059 -18.088 -16.712 1.00 91.56 113 GLY A C 1
ATOM 926 O O . GLY A 1 113 ? 0.732 -17.160 -16.866 1.00 91.56 113 GLY A O 1
ATOM 927 N N . ALA A 1 114 ? -1.171 -18.238 -17.431 1.00 89.62 114 ALA A N 1
ATOM 928 C CA . ALA A 1 114 ? -1.600 -17.294 -18.461 1.00 89.62 114 ALA A CA 1
ATOM 929 C C . ALA A 1 114 ? -2.049 -15.976 -17.823 1.00 89.62 114 ALA A C 1
ATOM 931 O O . ALA A 1 114 ? -2.767 -15.994 -16.817 1.00 89.62 114 ALA A O 1
ATOM 932 N N . VAL A 1 115 ? -1.634 -14.845 -18.397 1.00 92.62 115 VAL A N 1
ATOM 933 C CA . VAL A 1 115 ? -1.903 -13.502 -17.863 1.00 92.62 115 VAL A CA 1
ATOM 934 C C . VAL A 1 115 ? -3.110 -12.884 -18.540 1.00 92.62 115 VAL A C 1
ATOM 936 O O . VAL A 1 115 ? -3.207 -12.825 -19.764 1.00 92.62 115 VAL A O 1
ATOM 939 N N . PHE A 1 116 ? -3.982 -12.315 -17.719 1.00 91.50 116 PHE A N 1
ATOM 940 C CA . PHE A 1 116 ? -5.125 -11.530 -18.147 1.00 91.50 116 PHE A CA 1
ATOM 941 C C . PHE A 1 116 ? -5.033 -10.124 -17.560 1.00 91.50 116 PHE A C 1
ATOM 943 O O . PHE A 1 116 ? -4.836 -9.949 -16.354 1.00 91.50 116 PHE A O 1
ATOM 950 N N . LEU A 1 117 ? -5.189 -9.121 -18.421 1.00 91.81 117 LEU A N 1
ATOM 951 C CA . LEU A 1 117 ? -5.236 -7.706 -18.074 1.00 91.81 117 LEU A CA 1
ATOM 952 C C . LEU A 1 117 ? -6.666 -7.196 -18.256 1.00 91.81 117 LEU A C 1
ATOM 954 O O . LEU A 1 117 ? -7.237 -7.265 -19.346 1.00 91.81 117 LEU A O 1
ATOM 958 N N . THR A 1 118 ? -7.233 -6.669 -17.176 1.00 92.12 118 THR A N 1
ATOM 959 C CA . THR A 1 118 ? -8.578 -6.077 -17.152 1.00 92.12 118 THR A CA 1
ATOM 960 C C . THR A 1 118 ? -8.522 -4.624 -16.702 1.00 92.12 118 THR A C 1
ATOM 962 O O . THR A 1 118 ? -7.494 -4.167 -16.210 1.00 92.12 118 THR A O 1
ATOM 965 N N . ASN A 1 119 ? -9.653 -3.919 -16.761 1.00 90.25 119 ASN A N 1
ATOM 966 C CA . ASN A 1 119 ? -9.805 -2.588 -16.155 1.00 90.25 119 ASN A CA 1
ATOM 967 C C . ASN A 1 119 ? -9.617 -2.553 -14.622 1.00 90.25 119 ASN A C 1
ATOM 969 O O . ASN A 1 119 ? -9.485 -1.471 -14.057 1.00 90.25 119 ASN A O 1
ATOM 973 N N . LYS A 1 120 ? -9.653 -3.692 -13.911 1.00 90.81 120 LYS A N 1
ATOM 974 C CA . LYS A 1 120 ? -9.605 -3.719 -12.432 1.00 90.81 120 LYS A CA 1
ATOM 975 C C . LYS A 1 120 ? -8.391 -4.423 -11.854 1.00 90.81 120 LYS A C 1
ATOM 977 O O . LYS A 1 120 ? -7.926 -4.050 -10.775 1.00 90.81 120 LYS A O 1
ATOM 982 N N . ARG A 1 121 ? -7.908 -5.471 -12.512 1.00 92.88 121 ARG A N 1
ATOM 983 C CA . ARG A 1 121 ? -6.821 -6.321 -12.019 1.00 92.88 121 ARG A CA 1
ATOM 984 C C . ARG A 1 121 ? -6.039 -6.980 -13.148 1.00 92.88 121 ARG A C 1
ATOM 986 O O . ARG A 1 121 ? -6.575 -7.268 -14.215 1.00 92.88 121 ARG A O 1
ATOM 993 N N . ILE A 1 122 ? -4.787 -7.288 -12.847 1.00 92.94 122 ILE A N 1
ATOM 994 C CA . ILE A 1 122 ? -3.977 -8.263 -13.574 1.00 9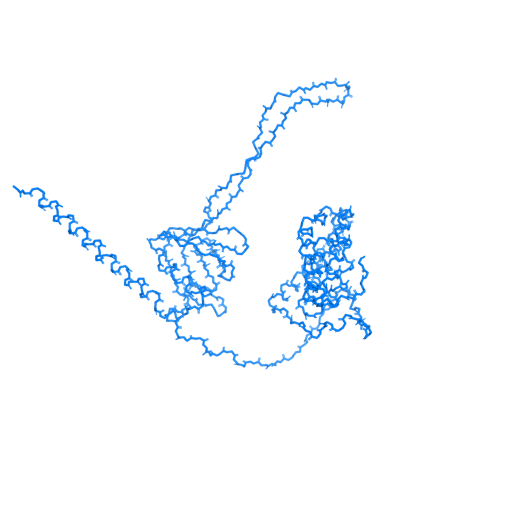2.94 122 ILE A CA 1
ATOM 995 C C . ILE A 1 122 ? -4.144 -9.579 -12.837 1.00 92.94 122 ILE A C 1
ATOM 997 O O . ILE A 1 122 ? -4.014 -9.608 -11.612 1.00 92.94 122 ILE A O 1
ATOM 1001 N N . PHE A 1 123 ? -4.430 -10.671 -13.525 1.00 92.38 123 PHE A N 1
ATOM 1002 C CA . PHE A 1 123 ? -4.464 -11.967 -12.866 1.00 92.38 123 PHE A CA 1
ATOM 1003 C C . PHE A 1 123 ? -3.894 -13.067 -13.742 1.00 92.38 123 PHE A C 1
ATOM 1005 O O . PHE A 1 123 ? -3.977 -13.020 -14.964 1.00 92.38 123 PHE A O 1
ATOM 1012 N N . LEU A 1 124 ? -3.281 -14.038 -13.078 1.00 93.00 124 LEU A N 1
ATOM 1013 C CA . LEU A 1 124 ? -2.714 -15.223 -13.684 1.00 93.00 124 LEU A CA 1
ATOM 1014 C C . LEU A 1 124 ? -3.615 -16.404 -13.358 1.00 93.00 124 LEU A C 1
ATOM 1016 O O . LEU A 1 124 ? -4.051 -16.542 -12.210 1.00 93.00 124 LEU A O 1
ATOM 1020 N N . VAL A 1 125 ? -3.856 -17.261 -14.344 1.00 90.38 125 VAL A N 1
ATOM 1021 C CA . VAL A 1 125 ? -4.643 -18.488 -14.181 1.00 90.38 125 VAL A CA 1
ATOM 1022 C C . VAL A 1 125 ? -3.856 -19.677 -14.710 1.00 90.38 125 VAL A C 1
ATOM 1024 O O . VAL A 1 125 ? -3.222 -19.607 -15.763 1.00 90.38 125 VAL A O 1
ATOM 1027 N N . ASN A 1 126 ? -3.902 -20.776 -13.968 1.00 89.31 126 ASN A N 1
ATOM 1028 C CA . ASN A 1 126 ? -3.465 -22.089 -14.419 1.00 89.31 126 ASN A CA 1
ATOM 1029 C C . ASN A 1 126 ? -4.431 -23.157 -13.871 1.00 89.31 126 ASN A C 1
ATOM 1031 O O . ASN A 1 126 ? -5.385 -22.840 -13.162 1.00 89.31 126 ASN A O 1
ATOM 1035 N N . HIS A 1 127 ? -4.177 -24.434 -14.156 1.00 84.12 127 HIS A N 1
ATOM 1036 C CA . HIS A 1 127 ? -5.015 -25.532 -13.654 1.00 84.12 127 HIS A CA 1
ATOM 1037 C C . HIS A 1 127 ? -5.022 -25.671 -12.119 1.00 84.12 127 HIS A C 1
ATOM 1039 O O . HIS A 1 127 ? -5.924 -26.291 -11.567 1.00 84.12 127 HIS A O 1
ATOM 1045 N N . GLN A 1 128 ? -4.023 -25.120 -11.425 1.00 85.00 128 GLN A N 1
ATOM 1046 C CA . GLN A 1 128 ? -3.862 -25.228 -9.972 1.00 85.00 128 GLN A CA 1
ATOM 1047 C C . GLN A 1 128 ? -4.541 -24.082 -9.207 1.00 85.00 128 GLN A C 1
ATOM 1049 O O . GLN A 1 128 ? -4.760 -24.196 -8.002 1.00 85.00 128 GLN A O 1
ATOM 1054 N N . GLY A 1 129 ? -4.871 -22.972 -9.870 1.00 87.25 129 GLY A N 1
ATOM 1055 C CA . GLY A 1 129 ? -5.564 -21.854 -9.245 1.00 87.25 129 GLY A CA 1
ATOM 1056 C C . GLY A 1 129 ? -5.382 -20.535 -9.983 1.00 87.25 129 GLY A C 1
ATOM 1057 O O . GLY A 1 129 ? -5.102 -20.483 -11.180 1.00 87.25 129 GLY A O 1
ATOM 1058 N N . SER A 1 130 ? -5.556 -19.436 -9.249 1.00 90.06 130 SER A N 1
ATOM 1059 C CA . SER A 1 130 ? -5.339 -18.092 -9.779 1.00 90.06 130 SER A CA 1
ATOM 1060 C C . SER A 1 130 ? -4.683 -17.161 -8.763 1.00 90.06 130 SER A C 1
ATOM 1062 O O . SER A 1 130 ? -4.833 -17.311 -7.545 1.00 90.06 130 SER A O 1
ATOM 1064 N N . LYS A 1 131 ? -3.949 -16.171 -9.271 1.00 92.19 131 LYS A N 1
ATOM 1065 C CA . LYS A 1 131 ? -3.377 -15.067 -8.490 1.00 92.19 131 LYS A CA 1
ATOM 1066 C C . LYS A 1 131 ? -3.747 -13.747 -9.136 1.00 92.19 131 LYS A C 1
ATOM 1068 O O . LYS A 1 131 ? -3.627 -13.611 -10.343 1.00 92.19 131 LYS A O 1
ATOM 1073 N N . ALA A 1 132 ? -4.179 -12.772 -8.341 1.00 92.06 132 ALA A N 1
ATOM 1074 C CA . ALA A 1 132 ? -4.658 -11.488 -8.843 1.00 92.06 132 ALA A CA 1
ATOM 1075 C C . ALA A 1 132 ? -3.995 -10.299 -8.136 1.00 92.06 132 ALA A C 1
ATOM 1077 O O . ALA A 1 132 ? -3.785 -10.317 -6.922 1.00 92.06 132 ALA A O 1
ATOM 1078 N N . ILE A 1 133 ? -3.725 -9.251 -8.908 1.00 91.56 133 ILE A N 1
ATOM 1079 C CA . ILE A 1 133 ? -3.197 -7.950 -8.497 1.00 91.56 133 ILE A CA 1
ATOM 1080 C C . ILE A 1 133 ? -4.226 -6.910 -8.905 1.00 91.56 133 ILE A C 1
ATOM 1082 O O . ILE A 1 133 ? -4.462 -6.711 -10.093 1.00 91.56 133 ILE A O 1
ATOM 1086 N N . ASN A 1 134 ? -4.837 -6.229 -7.940 1.00 92.62 134 ASN A N 1
ATOM 1087 C CA . ASN A 1 134 ? -5.725 -5.113 -8.256 1.00 92.62 134 ASN A CA 1
ATOM 1088 C C . ASN A 1 134 ? -4.902 -3.923 -8.759 1.00 92.62 134 ASN A C 1
ATOM 1090 O O . ASN A 1 134 ? -3.933 -3.532 -8.106 1.00 92.62 134 ASN A O 1
ATOM 1094 N N . LEU A 1 135 ? -5.330 -3.327 -9.872 1.00 91.25 135 LEU A N 1
ATOM 1095 C CA . LEU A 1 135 ? -4.674 -2.171 -10.482 1.00 91.25 135 LEU A CA 1
ATOM 1096 C C . LEU A 1 135 ? -4.716 -0.941 -9.572 1.00 91.25 135 LEU A C 1
ATOM 1098 O O . LEU A 1 135 ? -3.749 -0.196 -9.509 1.00 91.25 135 LEU A O 1
ATOM 1102 N N . SER A 1 136 ? -5.788 -0.784 -8.788 1.00 88.00 136 SER A N 1
ATOM 1103 C CA . SER A 1 136 ? -5.967 0.346 -7.866 1.00 88.00 136 SER A CA 1
ATOM 1104 C C . SER A 1 136 ? -4.884 0.467 -6.793 1.00 88.00 136 SER A C 1
ATOM 1106 O O . SER A 1 136 ? -4.770 1.513 -6.173 1.00 88.00 136 SER A O 1
ATOM 1108 N N . GLY A 1 137 ? -4.158 -0.617 -6.507 1.00 86.94 137 GLY A N 1
ATOM 1109 C CA . GLY A 1 137 ? -3.093 -0.633 -5.506 1.00 86.94 137 GLY A CA 1
ATOM 1110 C C . GLY A 1 137 ? -1.692 -0.538 -6.101 1.00 86.94 137 GLY A C 1
ATOM 1111 O O . GLY A 1 137 ? -0.736 -0.744 -5.357 1.00 86.94 137 GLY A O 1
ATOM 1112 N N . ILE A 1 138 ? -1.553 -0.322 -7.414 1.00 91.50 138 ILE A N 1
ATOM 1113 C CA . ILE A 1 138 ? -0.262 -0.172 -8.094 1.00 91.50 138 ILE A CA 1
ATOM 1114 C C . ILE A 1 138 ? 0.113 1.311 -8.079 1.00 91.50 138 ILE A C 1
ATOM 1116 O O . ILE A 1 138 ? -0.617 2.144 -8.600 1.00 91.50 138 ILE A O 1
ATOM 1120 N N . VAL A 1 139 ? 1.258 1.625 -7.476 1.00 88.75 139 VAL A N 1
ATOM 1121 C CA . VAL A 1 139 ? 1.796 2.990 -7.363 1.00 88.75 139 VAL A CA 1
ATOM 1122 C C . VAL A 1 139 ? 2.751 3.291 -8.511 1.00 88.75 139 VAL A C 1
ATOM 1124 O O . VAL A 1 139 ? 2.761 4.396 -9.041 1.00 88.75 139 VAL A O 1
ATOM 1127 N N . GLN A 1 140 ? 3.564 2.308 -8.896 1.00 86.75 140 GLN A N 1
ATOM 1128 C CA . GLN A 1 140 ? 4.570 2.474 -9.936 1.00 86.75 140 GLN A CA 1
ATOM 1129 C C . GLN A 1 140 ? 4.734 1.184 -10.733 1.00 86.75 140 GLN A C 1
ATOM 1131 O O . GLN A 1 140 ? 4.703 0.080 -10.181 1.00 86.75 140 GLN A O 1
ATOM 1136 N N . ILE A 1 141 ? 4.955 1.344 -12.035 1.00 90.56 141 ILE A N 1
ATOM 1137 C CA . ILE A 1 141 ? 5.356 0.273 -12.942 1.00 90.56 141 ILE A CA 1
ATOM 1138 C C . ILE A 1 141 ? 6.751 0.583 -13.486 1.00 90.56 141 ILE A C 1
ATOM 1140 O O . ILE A 1 141 ? 7.051 1.730 -13.817 1.00 90.56 141 ILE A O 1
ATOM 1144 N N . ILE A 1 142 ? 7.611 -0.429 -13.558 1.00 87.00 142 ILE A N 1
ATOM 1145 C CA . ILE A 1 142 ? 8.891 -0.351 -14.265 1.00 87.00 142 ILE A CA 1
ATOM 1146 C C . ILE A 1 142 ? 8.845 -1.397 -15.384 1.00 87.00 142 ILE A C 1
ATOM 1148 O O . ILE A 1 142 ? 8.852 -2.595 -15.078 1.00 87.00 142 ILE A O 1
ATOM 1152 N N . PRO A 1 143 ? 8.732 -0.970 -16.654 1.00 87.75 143 PRO A N 1
ATOM 1153 C CA . PRO A 1 143 ? 8.680 -1.881 -17.788 1.00 87.75 143 PRO A CA 1
ATOM 1154 C C . PRO A 1 143 ? 10.067 -2.463 -18.088 1.00 87.75 143 PRO A C 1
ATOM 1156 O O . PRO A 1 143 ? 11.072 -1.752 -18.043 1.00 87.75 143 PRO A O 1
ATOM 1159 N N . TYR A 1 144 ? 10.107 -3.748 -18.431 1.00 86.75 144 TYR A N 1
ATO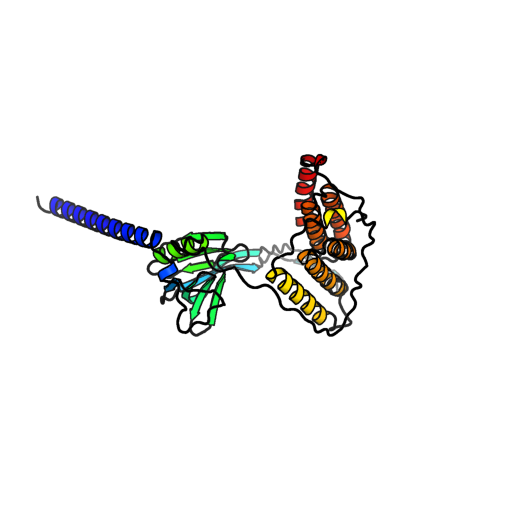M 1160 C CA . TYR A 1 144 ? 11.276 -4.450 -18.962 1.00 86.75 144 TYR A CA 1
ATOM 1161 C C . TYR A 1 144 ? 10.931 -5.064 -20.322 1.00 86.75 144 TYR A C 1
ATOM 1163 O O . TYR A 1 144 ? 9.767 -5.109 -20.717 1.00 86.75 144 TYR A O 1
ATOM 1171 N N . THR A 1 145 ? 11.940 -5.542 -21.049 1.00 77.38 145 THR A N 1
ATOM 1172 C CA . THR A 1 145 ? 11.737 -6.199 -22.351 1.00 77.38 145 THR A CA 1
ATOM 1173 C C . THR A 1 145 ? 11.002 -7.533 -22.215 1.00 77.38 145 THR A C 1
ATOM 1175 O O . THR A 1 145 ? 10.171 -7.871 -23.049 1.00 77.38 145 THR A O 1
ATOM 1178 N N . ASP A 1 146 ? 11.282 -8.269 -21.141 1.00 83.75 146 ASP A N 1
ATOM 1179 C CA . ASP A 1 146 ? 10.795 -9.623 -20.855 1.00 83.75 146 ASP A CA 1
ATOM 1180 C C . ASP A 1 146 ? 9.768 -9.665 -19.708 1.00 83.75 146 ASP A C 1
ATOM 1182 O O . ASP A 1 146 ? 9.408 -10.743 -19.215 1.00 83.75 146 ASP A O 1
ATOM 1186 N N . GLY A 1 147 ? 9.308 -8.495 -19.248 1.00 89.19 147 GLY A N 1
ATOM 1187 C CA . GLY A 1 147 ? 8.451 -8.409 -18.077 1.00 89.19 147 GLY A CA 1
ATOM 1188 C C . GLY A 1 147 ? 8.110 -7.012 -17.580 1.00 89.19 147 GLY A C 1
ATOM 1189 O O . GLY A 1 147 ? 8.318 -5.995 -18.242 1.00 89.19 147 GLY A O 1
ATOM 1190 N N . VAL A 1 148 ? 7.571 -6.975 -16.363 1.00 91.12 148 VAL A N 1
ATOM 1191 C CA . VAL A 1 148 ? 7.226 -5.740 -15.658 1.00 91.12 148 VAL A CA 1
ATOM 1192 C C . VAL A 1 148 ? 7.405 -5.904 -14.154 1.00 91.12 148 VAL A C 1
ATOM 1194 O O . VAL A 1 148 ? 6.998 -6.912 -13.568 1.00 91.12 148 VAL A O 1
ATOM 1197 N N . ALA A 1 149 ? 7.991 -4.897 -13.505 1.00 90.19 149 ALA A N 1
ATOM 1198 C CA . ALA A 1 149 ? 7.953 -4.781 -12.052 1.00 90.19 149 ALA A CA 1
ATOM 1199 C C . ALA A 1 149 ? 6.813 -3.859 -11.625 1.00 90.19 149 ALA A C 1
ATOM 1201 O O . ALA A 1 149 ? 6.699 -2.723 -12.082 1.00 90.19 149 ALA A O 1
ATOM 1202 N N . LEU A 1 150 ? 5.995 -4.354 -10.705 1.00 92.25 150 LEU A N 1
ATOM 1203 C CA . LEU A 1 150 ? 4.842 -3.675 -10.143 1.00 92.25 150 LEU A CA 1
ATOM 1204 C C . LEU A 1 150 ? 5.124 -3.358 -8.675 1.00 92.25 150 LEU A C 1
ATOM 1206 O O . LEU A 1 150 ? 5.324 -4.256 -7.846 1.00 92.25 150 LEU A O 1
ATOM 1210 N N . PHE A 1 151 ? 5.115 -2.071 -8.351 1.00 89.81 151 PHE A N 1
ATOM 1211 C CA . PHE A 1 151 ? 5.244 -1.566 -6.992 1.00 89.81 151 PHE A CA 1
ATOM 1212 C C . PHE A 1 151 ? 3.859 -1.243 -6.468 1.00 89.81 151 PHE A C 1
ATOM 1214 O O . PHE A 1 151 ? 3.126 -0.436 -7.041 1.00 89.81 151 PHE A O 1
ATOM 1221 N N . ARG A 1 152 ? 3.493 -1.910 -5.380 1.00 90.12 152 ARG A N 1
ATOM 1222 C CA . ARG A 1 152 ? 2.194 -1.740 -4.743 1.00 90.12 152 ARG A CA 1
ATOM 1223 C C . ARG A 1 152 ? 2.285 -0.739 -3.603 1.00 90.12 152 ARG A C 1
ATOM 1225 O O . ARG A 1 152 ? 3.326 -0.639 -2.966 1.00 90.12 152 ARG A O 1
ATOM 1232 N N . GLU A 1 153 ? 1.172 -0.074 -3.313 1.00 85.94 153 GLU A N 1
ATOM 1233 C CA . GLU A 1 153 ? 1.028 0.811 -2.147 1.00 85.94 153 GLU A CA 1
ATOM 1234 C C . GLU A 1 153 ? 1.328 0.061 -0.845 1.00 85.94 153 GLU A C 1
ATOM 1236 O O . GLU A 1 153 ? 2.028 0.549 0.036 1.00 85.94 153 GLU A O 1
ATOM 1241 N N . SER A 1 154 ? 0.841 -1.177 -0.760 1.00 81.88 154 SER A N 1
ATOM 1242 C CA . SER A 1 154 ? 1.088 -2.077 0.357 1.00 81.88 154 SER A CA 1
ATOM 1243 C C . SER A 1 154 ? 1.495 -3.457 -0.149 1.00 81.88 154 SER A C 1
ATOM 1245 O O . SER A 1 154 ? 0.834 -4.020 -1.033 1.00 81.88 154 SER A O 1
ATOM 1247 N N . GLY A 1 155 ? 2.514 -4.038 0.476 1.00 84.25 155 GLY A N 1
ATOM 1248 C CA . GLY A 1 155 ? 2.987 -5.388 0.196 1.00 84.25 155 GLY A CA 1
ATOM 1249 C C . GLY A 1 155 ? 4.333 -5.409 -0.518 1.00 84.25 155 GLY A C 1
ATOM 1250 O O . GLY A 1 155 ? 5.065 -4.426 -0.561 1.00 84.25 155 GLY A O 1
ATOM 1251 N N . LYS A 1 156 ? 4.681 -6.584 -1.035 1.00 88.31 156 LYS A N 1
ATOM 1252 C CA . LYS A 1 156 ? 5.953 -6.816 -1.722 1.00 88.31 156 LYS A CA 1
ATOM 1253 C C . LYS A 1 156 ? 5.869 -6.348 -3.169 1.00 88.31 156 LYS A C 1
ATOM 1255 O O . LYS A 1 156 ? 4.797 -6.398 -3.776 1.00 88.31 156 LYS A O 1
ATOM 1260 N N . ARG A 1 157 ? 7.017 -5.960 -3.724 1.00 88.25 157 ARG A N 1
ATOM 1261 C CA . ARG A 1 157 ? 7.183 -5.777 -5.167 1.00 88.25 157 ARG A CA 1
ATOM 1262 C C . ARG A 1 157 ? 6.895 -7.100 -5.871 1.00 88.25 157 ARG A C 1
ATOM 1264 O O . ARG A 1 157 ? 7.365 -8.154 -5.434 1.00 88.25 157 ARG A O 1
ATOM 1271 N N . ILE A 1 158 ? 6.128 -7.018 -6.950 1.00 92.62 158 ILE A N 1
ATOM 1272 C CA . ILE A 1 158 ? 5.794 -8.159 -7.797 1.00 92.62 158 ILE A CA 1
ATOM 1273 C C . ILE A 1 158 ? 6.512 -7.979 -9.121 1.00 92.62 158 ILE A C 1
ATOM 1275 O O . ILE A 1 158 ? 6.457 -6.906 -9.713 1.00 92.62 158 ILE A O 1
ATOM 1279 N N . LEU A 1 159 ? 7.175 -9.026 -9.585 1.00 91.75 159 LEU A N 1
ATOM 1280 C CA . LEU A 1 159 ? 7.866 -9.039 -10.862 1.00 91.75 159 LEU A CA 1
ATOM 1281 C C . LEU A 1 159 ? 7.232 -10.115 -11.744 1.00 91.75 159 LEU A C 1
ATOM 1283 O O . LEU A 1 159 ? 7.315 -11.300 -11.425 1.00 91.75 159 LEU A O 1
ATOM 1287 N N . LEU A 1 160 ? 6.589 -9.697 -12.831 1.00 92.12 160 LEU A N 1
ATOM 1288 C CA . LEU A 1 160 ? 6.061 -10.599 -13.850 1.00 92.12 160 LEU A CA 1
ATOM 1289 C C . LEU A 1 160 ? 7.133 -10.780 -14.927 1.00 92.12 160 LEU A C 1
ATOM 1291 O O . LEU A 1 160 ? 7.553 -9.792 -15.521 1.00 92.12 160 LEU A O 1
ATOM 1295 N N . THR A 1 161 ? 7.578 -12.013 -15.163 1.00 90.56 161 THR A N 1
ATOM 1296 C CA . THR A 1 161 ? 8.643 -12.358 -16.129 1.00 90.56 161 THR A CA 1
ATOM 1297 C C . THR A 1 161 ? 8.225 -13.511 -17.024 1.00 90.56 161 THR A C 1
ATOM 1299 O O . THR A 1 161 ? 7.438 -14.357 -16.599 1.00 90.56 161 THR A O 1
ATOM 1302 N N . GLY A 1 162 ? 8.847 -13.617 -18.196 1.00 84.94 162 GLY A N 1
ATOM 1303 C CA . GLY A 1 162 ? 8.628 -14.725 -19.131 1.00 84.94 162 GLY A CA 1
ATOM 1304 C C . GLY A 1 162 ? 7.773 -14.341 -20.333 1.00 84.94 162 GLY A C 1
ATOM 1305 O O . GLY A 1 162 ? 7.247 -15.226 -20.996 1.00 84.94 162 GLY A O 1
ATOM 1306 N N . PHE A 1 163 ? 7.626 -13.040 -20.591 1.00 88.06 163 PHE A N 1
ATOM 1307 C CA . PHE A 1 163 ? 6.990 -12.540 -21.803 1.00 88.06 163 PHE A CA 1
ATOM 1308 C C . PHE A 1 163 ? 7.962 -12.683 -22.974 1.00 88.06 163 PHE A C 1
ATOM 1310 O O . PHE A 1 163 ? 9.140 -12.346 -22.834 1.00 88.06 163 PHE A O 1
ATOM 1317 N N . SER A 1 164 ? 7.468 -13.138 -24.126 1.00 82.00 164 SER A N 1
ATOM 1318 C CA . SER A 1 164 ? 8.226 -13.079 -25.382 1.00 82.00 164 SER A CA 1
ATOM 1319 C C . SER A 1 164 ? 8.481 -11.630 -25.820 1.00 82.00 164 SER A C 1
ATOM 1321 O O . SER A 1 164 ? 9.598 -11.282 -26.200 1.00 82.00 164 SER A O 1
ATOM 1323 N N . ASP A 1 165 ? 7.460 -10.781 -25.688 1.00 80.44 165 ASP A N 1
ATOM 1324 C CA . ASP A 1 165 ? 7.528 -9.328 -25.818 1.00 80.44 165 ASP A CA 1
ATOM 1325 C C . ASP A 1 165 ? 6.537 -8.674 -24.841 1.00 80.44 165 ASP A C 1
ATOM 1327 O O . ASP A 1 165 ? 5.315 -8.802 -24.969 1.00 80.44 165 ASP A O 1
ATOM 1331 N N . ALA A 1 166 ? 7.065 -7.978 -23.830 1.00 86.81 166 ALA A N 1
ATOM 1332 C CA . ALA A 1 166 ? 6.247 -7.306 -22.824 1.00 86.81 166 ALA A CA 1
ATOM 1333 C C . ALA A 1 166 ? 5.769 -5.904 -23.248 1.00 86.81 166 ALA A C 1
ATOM 1335 O O . ALA A 1 166 ? 4.985 -5.295 -22.520 1.00 86.81 166 ALA A O 1
ATOM 1336 N N . GLU A 1 167 ? 6.204 -5.355 -24.388 1.00 85.62 167 GLU A N 1
ATOM 1337 C CA . GLU A 1 167 ? 5.945 -3.950 -24.746 1.00 85.62 167 GLU A CA 1
ATOM 1338 C C . GLU A 1 167 ? 4.458 -3.635 -24.879 1.00 85.62 167 GLU A C 1
ATOM 1340 O O . GLU A 1 167 ? 3.972 -2.684 -24.262 1.00 85.62 167 GLU A O 1
ATOM 1345 N N . ARG A 1 168 ? 3.711 -4.467 -25.614 1.00 85.94 168 ARG A N 1
ATOM 1346 C CA . ARG A 1 168 ? 2.259 -4.297 -25.768 1.00 85.94 168 ARG A CA 1
ATOM 1347 C C . ARG A 1 168 ? 1.544 -4.340 -24.418 1.00 85.94 168 ARG A C 1
ATOM 1349 O O . ARG A 1 168 ? 0.690 -3.500 -24.139 1.00 85.94 168 ARG A O 1
ATOM 1356 N N . PHE A 1 169 ? 1.922 -5.294 -23.567 1.00 89.50 169 PHE A N 1
ATOM 1357 C CA . PHE A 1 169 ? 1.371 -5.425 -22.220 1.00 89.50 169 PHE A CA 1
ATOM 1358 C C . PHE A 1 169 ? 1.655 -4.178 -21.376 1.00 89.50 169 PHE A C 1
ATOM 1360 O O . PHE A 1 169 ? 0.748 -3.650 -20.735 1.00 89.50 169 PHE A O 1
ATOM 1367 N N . ASN A 1 170 ? 2.892 -3.680 -21.412 1.00 90.19 170 ASN A N 1
ATOM 1368 C CA . ASN A 1 170 ? 3.327 -2.506 -20.662 1.00 90.19 170 ASN A CA 1
ATOM 1369 C C . ASN A 1 170 ? 2.594 -1.234 -21.106 1.00 90.19 170 ASN A C 1
ATOM 1371 O O . ASN A 1 170 ? 2.132 -0.474 -20.256 1.00 90.19 170 ASN A O 1
ATOM 1375 N N . ILE A 1 171 ? 2.432 -1.033 -22.418 1.00 85.81 171 ILE A N 1
ATOM 1376 C CA . ILE A 1 171 ? 1.699 0.111 -22.977 1.00 85.81 171 ILE A CA 1
ATOM 1377 C C . ILE A 1 171 ? 0.235 0.065 -22.537 1.00 85.81 171 ILE A C 1
ATOM 1379 O O . ILE A 1 171 ? -0.270 1.044 -21.990 1.00 85.81 171 ILE A O 1
ATOM 1383 N N . TYR A 1 172 ? -0.442 -1.073 -22.706 1.00 89.00 172 TYR A N 1
ATOM 1384 C CA . TYR A 1 172 ? -1.846 -1.203 -22.306 1.00 89.00 172 TYR A CA 1
ATOM 1385 C C . TYR A 1 172 ? -2.028 -1.038 -20.801 1.00 89.00 172 TYR A C 1
ATOM 1387 O O . TYR A 1 172 ? -2.950 -0.354 -20.363 1.00 89.00 172 TYR A O 1
ATOM 1395 N N . LEU A 1 173 ? -1.139 -1.626 -19.998 1.00 91.12 173 LEU A N 1
ATOM 1396 C CA . LEU A 1 173 ? -1.175 -1.486 -18.548 1.00 91.12 173 LEU A CA 1
ATOM 1397 C C . LEU A 1 173 ? -1.053 -0.015 -18.136 1.00 91.12 173 LEU A C 1
ATOM 1399 O O . LEU A 1 173 ? -1.833 0.450 -17.309 1.00 91.12 173 LEU A O 1
ATOM 1403 N N . GLN A 1 174 ? -0.110 0.723 -18.724 1.00 89.12 174 GLN A N 1
ATOM 1404 C CA . GLN A 1 174 ? 0.083 2.141 -18.434 1.00 89.12 174 GLN A CA 1
ATOM 1405 C C . GLN A 1 174 ? -1.140 2.981 -18.826 1.00 89.12 174 GLN A C 1
ATOM 1407 O O . GLN A 1 174 ? -1.563 3.844 -18.058 1.00 89.12 174 GLN A O 1
ATOM 1412 N N . ARG A 1 175 ? -1.742 2.704 -19.988 1.00 88.56 175 ARG A N 1
ATOM 1413 C CA . ARG A 1 175 ? -2.949 3.399 -20.461 1.00 88.56 175 ARG A CA 1
ATOM 1414 C C . ARG A 1 175 ? -4.152 3.144 -19.555 1.00 88.56 175 ARG A C 1
ATOM 1416 O O . ARG A 1 175 ? -4.785 4.095 -19.103 1.00 88.56 175 ARG A O 1
ATOM 1423 N N . ILE A 1 176 ? -4.395 1.884 -19.186 1.00 89.56 176 ILE A N 1
ATOM 1424 C CA . ILE A 1 176 ? -5.475 1.504 -18.262 1.00 89.56 176 ILE A CA 1
ATOM 1425 C C . ILE A 1 176 ? -5.273 2.152 -16.885 1.00 89.56 176 ILE A C 1
ATOM 1427 O O . ILE A 1 176 ? -6.233 2.661 -16.309 1.00 89.56 176 ILE A O 1
ATOM 1431 N N . LEU A 1 177 ? -4.041 2.177 -16.360 1.00 87.75 177 LEU A N 1
ATOM 1432 C CA . LEU A 1 177 ? -3.734 2.849 -15.088 1.00 87.75 177 LEU A CA 1
ATOM 1433 C C . LEU A 1 177 ? -4.027 4.356 -15.138 1.00 87.75 177 LEU A C 1
ATOM 1435 O O . LEU A 1 177 ? -4.479 4.920 -14.143 1.00 87.75 177 LEU A O 1
ATOM 1439 N N . ASN A 1 178 ? -3.831 4.987 -16.296 1.00 87.81 178 ASN A N 1
ATOM 1440 C CA . ASN A 1 178 ? -4.136 6.399 -16.527 1.00 87.81 178 ASN A CA 1
ATOM 1441 C C . ASN A 1 178 ? -5.606 6.662 -16.901 1.00 87.81 178 ASN A C 1
ATOM 1443 O O . ASN A 1 178 ? -5.974 7.813 -17.122 1.00 87.81 178 ASN A O 1
ATOM 1447 N N . ASN A 1 179 ? -6.449 5.626 -16.954 1.00 84.31 179 ASN A N 1
ATOM 1448 C CA . ASN A 1 179 ? -7.824 5.681 -17.461 1.00 84.31 179 ASN A CA 1
ATOM 1449 C C . ASN A 1 179 ? -7.945 6.211 -18.903 1.00 84.31 179 ASN A C 1
ATOM 1451 O O . ASN A 1 179 ? -8.983 6.750 -19.280 1.00 84.31 179 ASN A O 1
ATOM 1455 N N . ASP A 1 180 ? -6.898 6.050 -19.710 1.00 82.75 180 ASP A N 1
ATOM 1456 C CA . ASP A 1 180 ? -6.922 6.379 -21.131 1.00 82.75 180 ASP A CA 1
ATOM 1457 C C . ASP A 1 180 ? -7.405 5.162 -21.924 1.00 82.75 180 ASP A C 1
ATOM 1459 O O . ASP A 1 180 ? -6.636 4.244 -22.210 1.00 82.75 180 ASP A O 1
ATOM 1463 N N . TYR A 1 181 ? -8.698 5.144 -22.247 1.00 77.69 181 TYR A N 1
ATOM 1464 C CA . TYR A 1 181 ? -9.329 4.045 -22.978 1.00 77.69 181 TYR A CA 1
ATOM 1465 C C . TYR A 1 181 ? -9.546 4.344 -24.472 1.00 77.69 181 TYR A C 1
ATOM 1467 O O . TYR A 1 181 ? -9.988 3.451 -25.184 1.00 77.69 181 TYR A O 1
ATOM 1475 N N . GLY A 1 182 ? -9.190 5.536 -24.974 1.00 59.47 182 GLY A N 1
ATOM 1476 C CA . GLY A 1 182 ? -9.677 6.025 -26.274 1.00 59.47 182 GLY A CA 1
ATOM 1477 C C . GLY A 1 182 ? -11.132 6.511 -26.182 1.00 59.47 182 GLY A C 1
ATOM 1478 O O . GLY A 1 182 ? -11.858 6.143 -25.264 1.00 59.47 182 GLY A O 1
ATOM 1479 N N . LEU A 1 183 ? -11.544 7.432 -27.057 1.00 50.53 183 LEU A N 1
ATOM 1480 C CA . LEU A 1 183 ? -12.812 8.176 -26.960 1.00 50.53 183 LEU A CA 1
ATOM 1481 C C . LEU A 1 183 ? -14.059 7.271 -26.840 1.00 50.53 183 LEU A C 1
ATOM 1483 O O . LEU A 1 183 ? -14.574 6.801 -27.847 1.00 50.53 183 LEU A O 1
ATOM 1487 N N . ILE A 1 184 ? -14.544 7.086 -25.604 1.00 38.62 184 ILE A N 1
ATOM 1488 C CA . ILE A 1 184 ? -15.920 7.236 -25.071 1.00 38.62 184 ILE A CA 1
ATOM 1489 C C . ILE A 1 184 ? -15.966 6.527 -23.706 1.00 38.62 184 ILE A C 1
ATOM 1491 O O . ILE A 1 184 ? -15.873 5.305 -23.635 1.00 38.62 184 ILE A O 1
ATOM 1495 N N . ALA A 1 185 ? -16.195 7.280 -22.624 1.00 35.69 185 ALA A N 1
ATOM 1496 C CA . ALA A 1 185 ? -16.852 6.767 -21.412 1.00 35.69 185 ALA A CA 1
ATOM 1497 C C . ALA A 1 185 ? -17.428 7.895 -20.527 1.00 35.69 185 ALA A C 1
ATOM 1499 O O . ALA A 1 185 ? -17.444 7.783 -19.304 1.00 35.69 185 ALA A O 1
ATOM 1500 N N . GLU A 1 186 ? -17.927 8.977 -21.126 1.00 37.12 186 GLU A N 1
ATOM 1501 C CA . GLU A 1 186 ? -18.945 9.807 -20.480 1.00 37.12 186 GLU A CA 1
ATOM 1502 C C . GLU A 1 186 ? -20.290 9.382 -21.054 1.00 37.12 186 GLU A C 1
ATOM 1504 O O . GLU A 1 186 ? -20.610 9.722 -22.181 1.00 37.12 186 GLU A O 1
ATOM 1509 N N . GLU A 1 187 ? -21.005 8.531 -20.317 1.00 35.19 187 GLU A N 1
ATOM 1510 C CA . GLU A 1 187 ? -22.469 8.482 -20.213 1.00 35.19 187 GLU A CA 1
ATOM 1511 C C . GLU A 1 187 ? -22.885 7.171 -19.528 1.00 35.19 187 GLU A C 1
ATOM 1513 O O . GLU A 1 187 ? -22.382 6.095 -19.843 1.00 35.19 187 GLU A O 1
ATOM 1518 N N . LYS A 1 188 ? -23.871 7.271 -18.624 1.00 31.98 188 LYS A N 1
ATOM 1519 C CA . LYS A 1 188 ? -24.489 6.212 -17.789 1.00 31.98 188 LYS A CA 1
ATOM 1520 C C . LYS A 1 188 ? -23.924 6.054 -16.373 1.00 31.98 188 LYS A C 1
ATOM 1522 O O . LYS A 1 188 ? -23.473 4.989 -15.954 1.00 31.98 188 LYS A O 1
ATOM 1527 N N . SER A 1 189 ? -24.120 7.088 -15.563 1.00 27.52 189 SER A N 1
ATOM 1528 C CA . SER A 1 189 ? -24.531 6.912 -14.160 1.00 27.52 189 SER A CA 1
ATOM 1529 C C . SER A 1 189 ? -25.429 8.070 -13.726 1.00 27.52 189 SER A C 1
ATOM 1531 O O . SER A 1 189 ? -25.120 8.826 -12.815 1.00 27.52 189 SER A O 1
ATOM 1533 N N . GLN A 1 190 ? -26.567 8.204 -14.405 1.00 27.75 190 GLN A N 1
ATOM 1534 C CA . GLN A 1 190 ? -27.759 8.821 -13.832 1.00 27.75 190 GLN A CA 1
ATOM 1535 C C . GLN A 1 190 ? -28.841 7.737 -13.735 1.00 27.75 190 GLN A C 1
ATOM 1537 O O . GLN A 1 190 ? -28.982 6.921 -14.646 1.00 27.75 190 GLN A O 1
ATOM 1542 N N . ASN A 1 191 ? -29.582 7.765 -12.623 1.00 25.58 191 ASN A N 1
ATOM 1543 C CA . ASN A 1 191 ? -30.765 6.968 -12.259 1.00 25.58 191 ASN A CA 1
ATOM 1544 C C . ASN A 1 191 ? -30.520 5.677 -11.454 1.00 25.58 191 ASN A C 1
ATOM 1546 O O . ASN A 1 191 ? -30.373 4.589 -12.008 1.00 25.58 191 ASN A O 1
ATOM 1550 N N . LYS A 1 192 ? -30.652 5.774 -10.123 1.00 26.14 192 LYS A N 1
ATOM 1551 C CA . LYS A 1 192 ? -31.904 5.401 -9.427 1.00 26.14 192 LYS A CA 1
ATOM 1552 C C . LYS A 1 192 ? -31.807 5.654 -7.917 1.00 26.14 192 LYS A C 1
ATOM 1554 O O . LYS A 1 192 ? -31.007 5.034 -7.223 1.00 26.14 192 LYS A O 1
ATOM 1559 N N . THR A 1 193 ? -32.683 6.531 -7.442 1.00 22.81 193 THR A N 1
ATOM 1560 C CA . THR A 1 193 ? -33.032 6.739 -6.033 1.00 22.81 193 THR A CA 1
ATOM 1561 C C . THR A 1 193 ? -34.176 5.791 -5.643 1.00 22.81 193 THR A C 1
ATOM 1563 O O . THR A 1 193 ? -35.047 5.503 -6.463 1.00 22.81 193 THR A O 1
ATOM 1566 N N . THR A 1 194 ? -34.169 5.399 -4.365 1.00 22.72 194 THR A N 1
ATOM 1567 C CA . THR A 1 194 ? -35.300 4.956 -3.521 1.00 22.72 194 THR A CA 1
ATOM 1568 C C . THR A 1 194 ? -35.802 3.516 -3.644 1.00 22.72 194 THR A C 1
ATOM 1570 O O . THR A 1 194 ? -36.404 3.136 -4.641 1.00 22.72 194 THR A O 1
ATOM 1573 N N . THR A 1 195 ? -35.666 2.755 -2.547 1.00 23.31 195 THR A N 1
ATOM 1574 C CA . THR A 1 195 ? -36.770 2.076 -1.823 1.00 23.31 195 THR A CA 1
ATOM 1575 C C . THR A 1 195 ? -36.272 1.628 -0.438 1.00 23.31 195 THR A C 1
ATOM 1577 O O . THR A 1 195 ? -35.178 1.084 -0.309 1.00 23.31 195 THR A O 1
ATOM 1580 N N . GLN A 1 196 ? -37.066 1.930 0.591 1.00 26.06 196 GLN A N 1
ATOM 1581 C CA . GLN A 1 196 ? -36.843 1.645 2.012 1.00 26.06 196 GLN A CA 1
ATOM 1582 C C . GLN A 1 196 ? -37.338 0.243 2.426 1.00 26.06 196 GLN A C 1
ATOM 1584 O O . GLN A 1 196 ? -38.250 -0.287 1.801 1.00 26.06 196 GLN A O 1
ATOM 1589 N N . MET A 1 197 ? -36.796 -0.255 3.549 1.00 23.25 197 MET A N 1
ATOM 1590 C CA . MET A 1 197 ? -37.486 -0.773 4.758 1.00 23.25 197 MET A CA 1
ATOM 1591 C C . MET A 1 197 ? -36.901 -2.075 5.347 1.00 23.25 197 MET A C 1
ATOM 1593 O O . MET A 1 197 ? -36.921 -3.129 4.725 1.00 23.25 197 MET A O 1
ATOM 1597 N N . SER A 1 198 ? -36.415 -1.916 6.589 1.00 24.06 198 SER A N 1
ATOM 1598 C CA . SER A 1 198 ? -36.476 -2.777 7.791 1.00 24.06 198 SER A CA 1
ATOM 1599 C C . SER A 1 198 ? -36.349 -4.304 7.694 1.00 24.06 198 SER A C 1
ATOM 1601 O O . SER A 1 198 ? -37.194 -4.956 7.092 1.00 24.06 198 SER A O 1
ATOM 1603 N N . GLN A 1 199 ? -35.450 -4.867 8.515 1.00 27.81 199 GLN A N 1
ATOM 1604 C CA . GLN A 1 199 ? -35.829 -5.660 9.701 1.00 27.81 199 GLN A CA 1
ATOM 1605 C C . GLN A 1 199 ? -34.629 -5.870 10.648 1.00 27.81 199 GLN A C 1
ATOM 1607 O O . GLN A 1 199 ? -33.503 -6.109 10.213 1.00 27.81 199 GLN A O 1
ATOM 1612 N N . GLU A 1 200 ? -34.895 -5.714 11.945 1.00 27.34 200 GLU A N 1
ATOM 1613 C CA . GLU A 1 200 ? -33.986 -5.896 13.081 1.00 27.34 200 GLU A CA 1
ATOM 1614 C C . GLU A 1 200 ? -33.817 -7.373 13.462 1.00 27.34 200 GLU A C 1
ATOM 1616 O O . GLU A 1 200 ? -34.754 -8.153 13.311 1.00 27.34 200 GLU A O 1
ATOM 1621 N N . SER A 1 201 ? -32.683 -7.710 14.093 1.00 25.03 201 SER A N 1
ATOM 1622 C CA . SER A 1 201 ? -32.669 -8.600 15.269 1.00 25.03 201 SER A CA 1
ATOM 1623 C C . SER A 1 201 ? -31.316 -8.580 16.011 1.00 25.03 201 SER A C 1
ATOM 1625 O O . SER A 1 201 ? -30.328 -9.135 15.536 1.00 25.03 201 SER A O 1
ATOM 1627 N N . ASN A 1 202 ? -31.342 -7.943 17.187 1.00 25.86 202 ASN A N 1
ATOM 1628 C CA . ASN A 1 202 ? -30.778 -8.294 18.504 1.00 25.86 202 ASN A CA 1
ATOM 1629 C C . ASN A 1 202 ? -29.275 -8.562 18.797 1.00 25.86 202 ASN A C 1
ATOM 1631 O O . ASN A 1 202 ? -28.602 -9.382 18.184 1.00 25.86 202 ASN A O 1
ATOM 1635 N N . ALA A 1 203 ? -28.890 -7.945 19.934 1.00 27.50 203 ALA A N 1
ATOM 1636 C CA . ALA A 1 203 ? -27.843 -8.236 20.931 1.00 27.50 203 ALA A CA 1
ATOM 1637 C C . ALA A 1 203 ? -26.395 -7.739 20.690 1.00 27.50 203 ALA A C 1
ATOM 1639 O O . ALA A 1 203 ? -25.593 -8.333 19.969 1.00 27.50 203 ALA A O 1
ATOM 1640 N N . SER A 1 204 ? -26.044 -6.592 21.293 1.00 30.84 204 SER A N 1
ATOM 1641 C CA . SER A 1 204 ? -25.425 -6.476 22.639 1.00 30.84 204 SER A CA 1
ATOM 1642 C C . SER A 1 204 ? -25.029 -5.003 22.871 1.00 30.84 204 SER A C 1
ATOM 1644 O O . SER A 1 204 ? -24.327 -4.428 22.039 1.00 30.84 204 SER A O 1
ATOM 1646 N N . GLU A 1 205 ? -25.526 -4.385 23.944 1.00 35.44 205 GLU A N 1
ATOM 1647 C CA . GLU A 1 205 ? -25.447 -2.942 24.230 1.00 35.44 205 GLU A CA 1
ATOM 1648 C C . GLU A 1 205 ? -24.010 -2.397 24.307 1.00 35.44 205 GLU A C 1
ATOM 1650 O O . GLU A 1 205 ? -23.278 -2.649 25.259 1.00 35.44 205 GLU A O 1
ATOM 1655 N N . ILE A 1 206 ? -23.646 -1.559 23.334 1.00 38.31 206 ILE A N 1
ATOM 1656 C CA . ILE A 1 206 ? -22.705 -0.453 23.531 1.00 38.31 206 ILE A CA 1
ATOM 1657 C C . ILE A 1 206 ? -23.595 0.790 23.533 1.00 38.31 206 ILE A C 1
ATOM 1659 O O . ILE A 1 206 ? -24.211 1.109 22.515 1.00 38.31 206 ILE A O 1
ATOM 1663 N N . GLN A 1 207 ? -23.765 1.415 24.699 1.00 36.91 207 GLN A N 1
ATOM 1664 C CA . GLN A 1 207 ? -24.718 2.510 24.902 1.00 36.91 207 GLN A CA 1
ATOM 1665 C C . GLN A 1 207 ? -24.455 3.649 23.903 1.00 36.91 207 GLN A C 1
ATOM 1667 O O . GLN A 1 207 ? -23.392 4.272 23.925 1.00 36.91 207 GLN A O 1
ATOM 1672 N N . LYS A 1 208 ? -25.436 3.947 23.040 1.00 40.00 208 LYS A N 1
ATOM 1673 C CA . LYS A 1 208 ? -25.488 5.226 22.323 1.00 40.00 208 LYS A CA 1
ATOM 1674 C C . LYS A 1 208 ? -25.704 6.307 23.372 1.00 40.00 208 LYS A C 1
ATOM 1676 O O . LYS A 1 208 ? -26.781 6.401 23.950 1.00 40.00 208 LYS A O 1
ATOM 1681 N N . LYS A 1 209 ? -24.667 7.084 23.655 1.00 51.31 209 LYS A N 1
ATOM 1682 C CA . LYS A 1 209 ? -24.784 8.246 24.528 1.00 51.31 209 LYS A CA 1
ATOM 1683 C C . LYS A 1 209 ? -25.451 9.359 23.720 1.00 51.31 209 LYS A C 1
ATOM 1685 O O . LYS A 1 209 ? -24.951 9.707 22.652 1.00 51.31 209 LYS A O 1
ATOM 1690 N N . GLU A 1 210 ? -26.588 9.870 24.186 1.00 54.19 210 GLU A N 1
ATOM 1691 C CA . GLU A 1 210 ? -27.218 11.043 23.572 1.00 54.19 210 GLU A CA 1
ATOM 1692 C C . GLU A 1 210 ? -26.263 12.239 23.701 1.00 54.19 210 GLU A C 1
ATOM 1694 O O . GLU A 1 210 ? -25.781 12.551 24.793 1.00 54.19 210 GLU A O 1
ATOM 1699 N N . ILE A 1 211 ? -25.923 12.862 22.569 1.00 62.09 211 ILE A N 1
ATOM 1700 C CA . ILE A 1 211 ? -25.039 14.030 22.530 1.00 62.09 211 ILE A CA 1
ATOM 1701 C C . ILE A 1 211 ? -25.838 15.222 23.061 1.00 62.09 211 ILE A C 1
ATOM 1703 O O . ILE A 1 211 ? -26.919 15.514 22.554 1.00 62.09 211 ILE A O 1
ATOM 1707 N N . SER A 1 212 ? -25.312 15.907 24.078 1.00 68.00 212 SER A N 1
ATOM 1708 C CA . SER A 1 212 ? -25.925 17.136 24.591 1.00 68.00 212 SER A CA 1
ATOM 1709 C C . SER A 1 212 ? -25.930 18.218 23.509 1.00 68.00 212 SER A C 1
ATOM 1711 O O . SER A 1 212 ? -24.907 18.435 22.861 1.00 68.00 212 SER A O 1
ATOM 1713 N N . ASN A 1 213 ? -27.041 18.945 23.361 1.00 61.72 213 ASN A N 1
ATOM 1714 C CA . ASN A 1 213 ? -27.151 20.063 22.414 1.00 61.72 213 ASN A CA 1
ATOM 1715 C C . ASN A 1 213 ? -26.155 21.207 22.703 1.00 61.72 213 ASN A C 1
ATOM 1717 O O . ASN A 1 213 ? -25.875 22.001 21.810 1.00 61.72 213 ASN A O 1
ATOM 1721 N N . ASP A 1 214 ? -25.591 21.260 23.914 1.00 64.31 214 ASP A N 1
ATOM 1722 C CA . ASP A 1 214 ? -24.586 22.250 24.323 1.00 64.31 214 ASP A CA 1
ATOM 1723 C C . ASP A 1 214 ? -23.134 21.782 24.084 1.00 64.31 214 ASP A C 1
ATOM 1725 O O . ASP A 1 214 ? -22.188 22.439 24.524 1.00 64.31 214 ASP A O 1
ATOM 1729 N N . ASP A 1 215 ? -22.916 20.629 23.436 1.00 70.69 215 ASP A N 1
ATOM 1730 C CA . ASP A 1 215 ? -21.567 20.112 23.199 1.00 70.69 215 ASP A CA 1
ATOM 1731 C C . ASP A 1 215 ? -20.804 21.014 22.205 1.00 70.69 215 ASP A C 1
ATOM 1733 O O . ASP A 1 215 ? -21.192 21.113 21.034 1.00 70.69 215 ASP A O 1
ATOM 1737 N N . PRO A 1 216 ? -19.676 21.639 22.610 1.00 67.81 216 PRO A N 1
ATOM 1738 C CA . PRO A 1 216 ? -18.901 22.526 21.744 1.00 67.81 216 PRO A CA 1
ATOM 1739 C C . PRO A 1 216 ? -18.307 21.807 20.526 1.00 67.81 216 PRO A C 1
ATOM 1741 O O . PRO A 1 216 ? -17.752 22.464 19.650 1.00 67.81 216 PRO A O 1
ATOM 1744 N N . ARG A 1 217 ? -18.392 20.474 20.436 1.00 74.62 217 ARG A N 1
ATOM 1745 C CA . ARG A 1 217 ? -17.982 19.697 19.260 1.00 74.62 217 ARG A CA 1
ATOM 1746 C C . ARG A 1 217 ? -19.016 19.707 18.133 1.00 74.62 217 ARG A C 1
ATOM 1748 O O . ARG A 1 217 ? -18.656 19.437 16.987 1.00 74.62 217 ARG A O 1
ATOM 1755 N N . LEU A 1 218 ? -20.275 20.061 18.414 1.00 73.00 218 LEU A N 1
ATOM 1756 C CA . LEU A 1 218 ? -21.343 20.114 17.405 1.00 73.00 218 LEU A CA 1
ATOM 1757 C C . LEU A 1 218 ? -21.021 21.084 16.262 1.00 73.00 218 LEU A C 1
ATOM 1759 O O . LEU A 1 218 ? -21.336 20.782 15.112 1.00 73.00 218 LEU A O 1
ATOM 1763 N N . GLN A 1 219 ? -20.283 22.164 16.542 1.00 66.38 219 GLN A N 1
ATOM 1764 C CA . GLN A 1 219 ? -19.834 23.144 15.541 1.00 66.38 219 GLN A CA 1
ATOM 1765 C C . GLN A 1 219 ? -18.940 22.556 14.431 1.00 66.38 219 GLN A C 1
ATOM 1767 O O . GLN A 1 219 ? -18.719 23.203 13.408 1.00 66.38 219 GLN A O 1
ATOM 1772 N N . PHE A 1 220 ? -18.392 21.352 14.626 1.00 69.44 220 PHE A N 1
ATOM 1773 C CA . PHE A 1 220 ? -17.546 20.682 13.637 1.00 69.44 220 PHE A CA 1
ATOM 1774 C C . PHE A 1 220 ? -18.336 19.687 12.771 1.00 69.44 220 PHE A C 1
ATOM 1776 O O . PHE A 1 220 ? -17.942 19.427 11.633 1.00 69.44 220 PHE A O 1
ATOM 1783 N N . SER A 1 221 ? -19.479 19.194 13.270 1.00 60.97 221 SER A N 1
ATOM 1784 C CA . SER A 1 221 ? -20.252 18.079 12.699 1.00 60.97 221 SER A CA 1
ATOM 1785 C C . SER A 1 221 ? -20.815 18.321 11.290 1.00 60.97 221 SER A C 1
ATOM 1787 O O . SER A 1 221 ? -20.960 17.372 10.522 1.00 60.97 221 SER A O 1
ATOM 1789 N N . GLU A 1 222 ? -21.054 19.576 10.902 1.00 55.31 222 GLU A N 1
ATOM 1790 C CA . GLU A 1 222 ? -21.737 19.933 9.647 1.00 55.31 222 GLU A CA 1
ATOM 1791 C C . GLU A 1 222 ? -20.882 19.758 8.374 1.00 55.31 222 GLU A C 1
ATOM 1793 O O . GLU A 1 222 ? -21.385 19.905 7.262 1.00 55.31 222 GLU A O 1
ATOM 1798 N N . SER A 1 223 ? -19.592 19.424 8.500 1.00 54.31 223 SER A N 1
ATOM 1799 C CA . SER A 1 223 ? -18.645 19.408 7.368 1.00 54.31 223 SER A CA 1
ATOM 1800 C C . SER A 1 223 ? -18.121 18.025 6.961 1.00 54.31 223 SER A C 1
ATOM 1802 O O . SER A 1 223 ? -17.254 17.922 6.084 1.00 54.31 223 SER A O 1
ATOM 1804 N N . PHE A 1 224 ? -18.622 16.941 7.561 1.00 66.69 224 PHE A N 1
ATOM 1805 C CA . PHE A 1 224 ? -17.998 15.627 7.403 1.00 66.69 224 PHE A CA 1
ATOM 1806 C C . PHE A 1 224 ? -18.661 14.758 6.342 1.00 66.69 224 PHE A C 1
ATOM 1808 O O . PHE A 1 224 ? -19.824 14.374 6.425 1.00 66.69 224 PHE A O 1
ATOM 1815 N N . THR A 1 225 ? -17.866 14.396 5.337 1.00 67.19 225 THR A N 1
ATOM 1816 C CA . THR A 1 225 ? -18.281 13.457 4.299 1.00 67.19 225 THR A CA 1
ATOM 1817 C C . THR A 1 225 ? -18.158 12.024 4.803 1.00 67.19 225 THR A C 1
ATOM 1819 O O . THR A 1 225 ? -17.119 11.597 5.314 1.00 67.19 225 THR A O 1
ATOM 1822 N N . VAL A 1 226 ? -19.245 11.277 4.635 1.00 79.69 226 VAL A N 1
ATOM 1823 C CA . VAL A 1 226 ? -19.314 9.841 4.901 1.00 79.69 226 VAL A CA 1
ATOM 1824 C C . VAL A 1 226 ? -18.259 9.125 4.047 1.00 79.69 226 VAL A C 1
ATOM 1826 O O . VAL A 1 226 ? -18.051 9.450 2.874 1.00 79.69 226 VAL A O 1
ATOM 1829 N N . ALA A 1 227 ? -17.553 8.158 4.635 1.00 83.38 227 ALA A N 1
ATOM 1830 C CA . ALA A 1 227 ? -16.581 7.354 3.905 1.00 83.38 227 ALA A CA 1
ATOM 1831 C C . ALA A 1 227 ? -17.274 6.522 2.810 1.00 83.38 227 ALA A C 1
ATOM 1833 O O . ALA A 1 227 ? -18.473 6.273 2.854 1.00 83.38 227 ALA A O 1
ATOM 1834 N N . LYS A 1 228 ? -16.510 6.026 1.829 1.00 85.88 228 LYS A N 1
ATOM 1835 C CA . LYS A 1 228 ? -17.060 5.143 0.784 1.00 85.88 228 LYS A CA 1
ATOM 1836 C C . LYS A 1 228 ? -17.781 3.944 1.416 1.00 85.88 228 LYS A C 1
ATOM 1838 O O . LYS A 1 228 ? -17.227 3.322 2.322 1.00 85.88 228 LYS A O 1
ATOM 1843 N N . ASP A 1 229 ? -18.918 3.534 0.855 1.00 82.88 229 ASP A N 1
ATOM 1844 C CA . ASP A 1 229 ? -19.708 2.389 1.341 1.00 82.88 229 ASP A CA 1
ATOM 1845 C C . ASP A 1 229 ? -18.883 1.114 1.542 1.00 82.88 229 ASP A C 1
ATOM 1847 O O . ASP A 1 229 ? -19.120 0.339 2.463 1.00 82.88 229 ASP A O 1
ATOM 1851 N N . THR A 1 230 ? -17.875 0.885 0.697 1.00 83.50 230 THR A N 1
ATOM 1852 C CA . THR A 1 230 ? -16.964 -0.260 0.828 1.00 83.50 230 THR A CA 1
ATOM 1853 C C . THR A 1 230 ? -16.124 -0.203 2.104 1.00 83.50 230 THR A C 1
ATOM 1855 O O . THR A 1 230 ? -15.860 -1.239 2.710 1.00 83.50 230 THR A O 1
ATOM 1858 N N . ALA A 1 231 ? -15.713 0.991 2.534 1.00 79.12 231 ALA A N 1
ATOM 1859 C CA . ALA A 1 231 ? -14.971 1.197 3.772 1.00 79.12 231 ALA A CA 1
ATOM 1860 C C . ALA A 1 231 ? -15.871 1.048 5.005 1.00 79.12 231 ALA A C 1
ATOM 1862 O O . ALA A 1 231 ? -15.402 0.522 6.017 1.00 79.12 231 ALA A O 1
ATOM 1863 N N . ILE A 1 232 ? -17.137 1.470 4.901 1.00 84.62 232 ILE A N 1
ATOM 1864 C CA . ILE A 1 232 ? -18.155 1.263 5.940 1.00 84.62 232 ILE A CA 1
ATOM 1865 C C . ILE A 1 232 ? -18.428 -0.231 6.094 1.00 84.62 232 ILE A C 1
ATOM 1867 O O . ILE A 1 232 ? -18.246 -0.755 7.184 1.00 84.62 232 ILE A O 1
ATOM 1871 N N . LYS A 1 233 ? -18.735 -0.944 5.001 1.00 85.88 233 LYS A N 1
ATOM 1872 C CA . LYS A 1 233 ? -18.989 -2.396 5.023 1.00 85.88 233 LYS A CA 1
ATOM 1873 C C . LYS A 1 233 ? -17.841 -3.182 5.643 1.00 85.88 233 LYS A C 1
ATOM 1875 O O . LYS A 1 233 ? -18.071 -4.041 6.481 1.00 85.88 233 LYS A O 1
ATOM 1880 N N . ARG A 1 234 ? -16.598 -2.839 5.296 1.00 83.00 234 ARG A N 1
ATOM 1881 C CA . ARG A 1 234 ? -15.421 -3.474 5.900 1.00 83.00 234 ARG A CA 1
ATOM 1882 C C . ARG A 1 234 ? -15.308 -3.196 7.403 1.00 83.00 234 ARG A C 1
ATOM 1884 O O . ARG A 1 234 ? -14.901 -4.076 8.148 1.00 83.00 234 ARG A O 1
ATOM 1891 N N . ALA A 1 235 ? -15.634 -1.984 7.855 1.00 84.25 235 ALA A N 1
ATOM 1892 C CA . ALA A 1 235 ? -15.655 -1.672 9.286 1.00 84.25 235 ALA A CA 1
ATOM 1893 C C . ALA A 1 235 ? -16.794 -2.407 10.015 1.00 84.25 235 ALA A C 1
ATOM 1895 O O . ALA A 1 235 ? -16.604 -2.867 11.136 1.00 84.25 235 ALA A O 1
ATOM 1896 N N . GLU A 1 236 ? -17.948 -2.581 9.365 1.00 86.19 236 GLU A N 1
ATOM 1897 C CA . GLU A 1 236 ? -19.059 -3.383 9.890 1.00 86.19 236 GLU A CA 1
ATOM 1898 C C . GLU A 1 236 ? -18.702 -4.869 9.995 1.00 86.19 236 GLU A C 1
ATOM 1900 O O . GLU A 1 236 ? -19.082 -5.512 10.968 1.00 86.19 236 GLU A O 1
ATOM 1905 N N . GLU A 1 237 ? -17.972 -5.417 9.021 1.00 86.50 237 GLU A N 1
ATOM 1906 C CA . GLU A 1 237 ? -17.448 -6.789 9.066 1.00 86.50 237 GLU A CA 1
ATOM 1907 C C . GLU A 1 237 ? -16.491 -6.983 10.249 1.00 86.50 237 GLU A C 1
ATOM 1909 O O . GLU A 1 237 ? -16.685 -7.915 11.024 1.00 86.50 237 GLU A O 1
ATOM 1914 N N . LEU A 1 238 ? -15.548 -6.059 10.468 1.00 83.62 238 LEU A N 1
ATOM 1915 C CA . LEU A 1 238 ? -14.634 -6.112 11.619 1.00 83.62 238 LEU A CA 1
ATOM 1916 C C . LEU A 1 238 ? -15.383 -6.077 12.960 1.00 83.62 238 LEU A C 1
ATOM 1918 O O . LEU A 1 238 ? -15.127 -6.905 13.828 1.00 83.62 238 LEU A O 1
ATOM 1922 N N . CYS A 1 239 ? -16.383 -5.198 13.100 1.00 82.81 239 CYS A N 1
ATOM 1923 C CA . CYS A 1 239 ? -17.215 -5.151 14.308 1.00 82.81 239 CYS A CA 1
ATOM 1924 C C . CYS A 1 239 ? -17.983 -6.466 14.555 1.00 82.81 239 CYS A C 1
ATOM 1926 O O . CYS A 1 239 ? -18.314 -6.787 15.696 1.00 82.81 239 CYS A O 1
ATOM 1928 N N . LYS A 1 240 ? -18.316 -7.222 13.498 1.00 79.31 240 LYS A N 1
ATOM 1929 C CA . LYS A 1 240 ? -18.963 -8.540 13.621 1.00 79.31 240 LYS A CA 1
ATOM 1930 C C . LYS A 1 240 ? -17.969 -9.623 14.031 1.00 79.31 240 LYS A C 1
ATOM 1932 O O . LYS A 1 240 ? -18.335 -10.488 14.821 1.00 79.31 240 LYS A O 1
ATOM 1937 N N . GLU A 1 241 ? -16.744 -9.576 13.514 1.00 75.56 241 GLU A N 1
ATOM 1938 C CA . GLU A 1 241 ? -15.675 -10.512 13.879 1.00 75.56 241 GLU A CA 1
ATOM 1939 C C . GLU A 1 241 ? -15.309 -10.391 15.365 1.00 75.56 241 GLU A C 1
ATOM 1941 O O . GLU A 1 241 ? -15.183 -11.408 16.043 1.00 75.56 241 GLU A O 1
ATOM 1946 N N . ASP A 1 242 ? -15.254 -9.171 15.908 1.00 71.88 242 ASP A N 1
ATOM 1947 C CA . ASP A 1 242 ? -14.952 -8.929 17.328 1.00 71.88 242 ASP A CA 1
ATOM 1948 C C . ASP A 1 242 ? -15.951 -9.593 18.287 1.00 71.88 242 ASP A C 1
ATOM 1950 O O . ASP A 1 242 ? -15.561 -10.139 19.322 1.00 71.88 242 ASP A O 1
ATOM 1954 N N . LYS A 1 243 ? -17.243 -9.612 17.924 1.00 61.59 243 LYS A N 1
ATOM 1955 C CA . LYS A 1 243 ? -18.292 -10.293 18.705 1.00 61.59 243 LYS A CA 1
ATOM 1956 C C . LYS A 1 243 ? -18.055 -11.800 18.821 1.00 61.59 243 LYS A C 1
ATOM 1958 O O . LYS A 1 243 ? -18.549 -12.425 19.755 1.00 61.59 243 LYS A O 1
ATOM 1963 N N . LEU A 1 244 ? -17.306 -12.383 17.887 1.00 53.94 244 LEU A N 1
ATOM 1964 C CA . LEU A 1 244 ? -16.984 -13.807 17.866 1.00 53.94 244 LEU A CA 1
ATOM 1965 C C . LEU A 1 244 ? -15.811 -14.151 18.803 1.00 53.94 244 LEU A C 1
ATOM 1967 O O . LEU A 1 244 ? -15.759 -15.265 19.321 1.00 53.94 244 LEU A O 1
ATOM 1971 N N . TYR A 1 245 ? -14.904 -13.198 19.060 1.00 50.81 245 TYR A N 1
ATOM 1972 C CA . TYR A 1 245 ? -13.750 -13.375 19.954 1.00 50.81 245 TYR A CA 1
ATOM 1973 C C . TYR A 1 245 ? -14.099 -13.220 21.442 1.00 50.81 245 TYR A C 1
ATOM 1975 O O . TYR A 1 245 ? -13.456 -13.851 22.276 1.00 50.81 245 TYR A O 1
ATOM 1983 N N . ALA A 1 246 ? -15.137 -12.450 21.786 1.00 52.34 246 ALA A N 1
ATOM 1984 C CA . ALA A 1 246 ? -15.547 -12.213 23.176 1.00 52.34 246 ALA A CA 1
ATOM 1985 C C . ALA A 1 246 ? -16.121 -13.454 23.901 1.00 52.34 246 ALA A C 1
ATOM 1987 O O . ALA A 1 246 ? -16.193 -13.464 25.126 1.00 52.34 246 ALA A O 1
ATOM 1988 N N . ASN A 1 247 ? -16.507 -14.504 23.166 1.00 50.47 247 ASN A N 1
ATOM 1989 C CA . ASN A 1 247 ? -17.183 -15.685 23.723 1.00 50.47 247 ASN A CA 1
ATOM 1990 C C . ASN A 1 247 ? -16.250 -16.864 24.056 1.00 50.47 247 ASN A C 1
ATOM 1992 O O . ASN A 1 247 ? -16.728 -17.877 24.563 1.00 50.47 247 ASN A O 1
ATOM 1996 N N . ASN A 1 248 ? -14.943 -16.760 23.789 1.00 47.78 248 ASN A N 1
ATOM 1997 C CA . ASN A 1 248 ? -14.007 -17.871 23.963 1.00 47.78 248 ASN A CA 1
ATOM 1998 C C . ASN A 1 248 ? -12.890 -17.516 24.965 1.00 47.78 248 ASN A C 1
ATOM 2000 O O . ASN A 1 248 ? -12.021 -16.705 24.664 1.00 47.78 248 ASN A O 1
ATOM 2004 N N . ASN A 1 249 ? -12.891 -18.235 26.094 1.00 51.09 249 ASN A N 1
ATOM 2005 C CA . ASN A 1 249 ? -11.892 -18.326 27.174 1.00 51.09 249 ASN A CA 1
ATOM 2006 C C . ASN A 1 249 ? -11.909 -17.291 28.315 1.00 51.09 249 ASN A C 1
ATOM 2008 O O . ASN A 1 249 ? -11.627 -16.111 28.145 1.00 51.09 249 ASN A O 1
ATOM 2012 N N . THR A 1 250 ? -12.123 -17.824 29.523 1.00 52.03 250 THR A N 1
ATOM 2013 C CA . THR A 1 250 ? -12.152 -17.154 30.833 1.00 52.03 250 THR A CA 1
ATOM 2014 C C . THR A 1 250 ? -10.828 -17.207 31.611 1.00 52.03 250 THR A C 1
ATOM 2016 O O . THR A 1 250 ? -10.835 -16.910 32.796 1.00 52.03 250 THR A O 1
ATOM 2019 N N . ASP A 1 251 ? -9.697 -17.504 30.961 1.00 58.06 251 ASP A N 1
ATOM 2020 C CA . ASP A 1 251 ? -8.348 -17.463 31.563 1.00 58.06 251 ASP A CA 1
ATOM 2021 C C . ASP A 1 251 ? -7.361 -16.730 30.633 1.00 58.06 251 ASP A C 1
ATOM 2023 O O . ASP A 1 251 ? -6.371 -17.286 30.154 1.00 58.06 251 ASP A O 1
ATOM 2027 N N . LEU A 1 252 ? -7.678 -15.484 30.277 1.00 60.56 252 LEU A N 1
ATOM 2028 C CA . LEU A 1 252 ? -6.822 -14.680 29.404 1.00 60.56 252 LEU A CA 1
ATOM 2029 C C . LEU A 1 252 ? -5.662 -14.074 30.207 1.00 60.56 252 LEU A C 1
ATOM 2031 O O . LEU A 1 252 ? -5.874 -13.443 31.242 1.00 60.56 252 LEU A O 1
ATOM 2035 N N . ASP A 1 253 ? -4.443 -14.231 29.682 1.00 71.31 253 ASP A N 1
ATOM 2036 C CA . ASP A 1 253 ? -3.271 -13.417 30.033 1.00 71.31 253 ASP A CA 1
ATOM 2037 C C . ASP A 1 253 ? -3.691 -11.932 30.147 1.00 71.31 253 ASP A C 1
ATOM 2039 O O . ASP A 1 253 ? -4.452 -11.467 29.285 1.00 71.31 253 ASP A O 1
ATOM 2043 N N . PRO A 1 254 ? -3.245 -11.175 31.171 1.00 71.56 254 PRO A N 1
ATOM 2044 C CA . PRO A 1 254 ? -3.503 -9.740 31.296 1.00 71.56 254 PRO A CA 1
ATOM 2045 C C . PRO A 1 254 ? -3.380 -8.939 29.989 1.00 71.56 254 PRO A C 1
ATOM 2047 O O . PRO A 1 254 ? -4.181 -8.031 29.758 1.00 71.56 254 PRO A O 1
ATOM 2050 N N . GLU A 1 255 ? -2.442 -9.285 29.100 1.00 76.44 255 GLU A N 1
ATOM 2051 C CA . GLU A 1 255 ? -2.327 -8.636 27.786 1.00 76.44 255 GLU A CA 1
ATOM 2052 C C . GLU A 1 255 ? -3.520 -8.937 26.867 1.00 76.44 255 GLU A C 1
ATOM 2054 O O . GLU A 1 255 ? -4.087 -8.032 26.248 1.00 76.44 255 GLU A O 1
ATOM 2059 N N . MET A 1 256 ? -3.951 -10.196 26.814 1.00 76.50 256 MET A N 1
ATOM 2060 C CA . MET A 1 256 ? -5.089 -10.632 26.005 1.00 76.50 256 MET A CA 1
ATOM 2061 C C . MET A 1 256 ? -6.417 -10.081 26.530 1.00 76.50 256 MET A C 1
ATOM 2063 O O . MET A 1 256 ? -7.288 -9.738 25.732 1.00 76.50 256 MET A O 1
ATOM 2067 N N . ALA A 1 257 ? -6.558 -9.923 27.849 1.00 77.62 257 ALA A N 1
ATOM 2068 C CA . ALA A 1 257 ? -7.721 -9.277 28.455 1.00 77.62 257 ALA A CA 1
ATOM 2069 C C . ALA A 1 257 ? -7.836 -7.800 28.036 1.00 77.62 257 ALA A C 1
ATOM 2071 O O . ALA A 1 257 ? -8.926 -7.320 27.716 1.00 77.62 257 ALA A O 1
ATOM 2072 N N . VAL A 1 258 ? -6.708 -7.081 27.970 1.00 79.88 258 VAL A N 1
ATOM 2073 C CA . VAL A 1 258 ? -6.684 -5.699 27.466 1.00 79.88 258 VAL A CA 1
ATOM 2074 C C . VAL A 1 258 ? -7.045 -5.656 25.983 1.00 79.88 258 VAL A C 1
ATOM 2076 O O . VAL A 1 258 ? -7.855 -4.818 25.596 1.00 79.88 258 VAL A O 1
ATOM 2079 N N . ILE A 1 259 ? -6.506 -6.562 25.161 1.00 81.12 259 ILE A N 1
ATOM 2080 C CA . ILE A 1 259 ? -6.815 -6.646 23.724 1.00 81.12 259 ILE A CA 1
ATOM 2081 C C . ILE A 1 259 ? -8.311 -6.901 23.491 1.00 81.12 259 ILE A C 1
ATOM 2083 O O . ILE A 1 259 ? -8.936 -6.169 22.722 1.00 81.12 259 ILE A O 1
ATOM 2087 N N . ALA A 1 260 ? -8.884 -7.889 24.183 1.00 79.25 260 ALA A N 1
ATOM 2088 C CA . ALA A 1 260 ? -10.299 -8.241 24.081 1.00 79.25 260 ALA A CA 1
ATOM 2089 C C . ALA A 1 260 ? -11.222 -7.083 24.495 1.00 79.25 260 ALA A C 1
ATOM 2091 O O . ALA A 1 260 ? -12.301 -6.925 23.931 1.00 79.25 260 ALA A O 1
ATOM 2092 N N . TYR A 1 261 ? -10.784 -6.246 25.439 1.00 83.50 261 TYR A N 1
ATOM 2093 C CA . TYR A 1 261 ? -11.513 -5.049 25.848 1.00 83.50 261 TYR A CA 1
ATOM 2094 C C . TYR A 1 261 ? -11.406 -3.902 24.827 1.00 83.50 261 TYR A C 1
ATOM 2096 O O . TYR A 1 261 ? -12.414 -3.289 24.482 1.00 83.50 261 TYR A O 1
ATOM 2104 N N . VAL A 1 262 ? -10.200 -3.578 24.342 1.00 85.31 262 VAL A N 1
ATOM 2105 C CA . VAL A 1 262 ? -9.988 -2.364 23.526 1.00 85.31 262 VAL A CA 1
ATOM 2106 C C . VAL A 1 262 ? -10.357 -2.530 22.053 1.00 85.31 262 VAL A C 1
ATOM 2108 O O . VAL A 1 262 ? -10.806 -1.559 21.445 1.00 85.31 262 VAL A O 1
ATOM 2111 N N . LEU A 1 263 ? -10.178 -3.719 21.462 1.00 85.38 263 LEU A N 1
ATOM 2112 C CA . LEU A 1 263 ? -10.396 -3.924 20.022 1.00 85.38 263 LEU A CA 1
ATOM 2113 C C . LEU A 1 263 ? -11.849 -3.690 19.576 1.00 85.38 263 LEU A C 1
ATOM 2115 O O . LEU A 1 263 ? -12.031 -2.922 18.628 1.00 85.38 263 LEU A O 1
ATOM 2119 N N . PRO A 1 264 ? -12.880 -4.237 20.256 1.00 85.44 264 PRO A N 1
ATOM 2120 C CA . PRO A 1 264 ? -14.268 -4.010 19.855 1.00 85.44 264 PRO A CA 1
ATOM 2121 C C . PRO A 1 264 ? -14.650 -2.526 19.898 1.00 85.44 264 PRO A C 1
ATOM 2123 O O . PRO A 1 264 ? -15.312 -2.017 18.994 1.00 85.44 264 PRO A O 1
ATOM 2126 N N . ILE A 1 265 ? -14.183 -1.808 20.926 1.00 87.56 265 ILE A N 1
ATOM 2127 C CA . ILE A 1 265 ? -14.423 -0.367 21.078 1.00 87.56 265 ILE A CA 1
ATOM 2128 C C . ILE A 1 265 ? -13.709 0.409 19.964 1.00 87.56 265 ILE A C 1
ATOM 2130 O O . ILE A 1 265 ? -14.290 1.307 19.355 1.00 87.56 265 ILE A O 1
ATOM 2134 N N . TYR A 1 266 ? -12.468 0.037 19.643 1.00 91.31 266 TYR A N 1
ATOM 2135 C CA . TYR A 1 266 ? -11.689 0.669 18.582 1.00 91.31 266 TYR A CA 1
ATOM 2136 C C . TYR A 1 266 ? -12.327 0.494 17.195 1.00 91.31 266 TYR A C 1
ATOM 2138 O O . TYR A 1 266 ? -12.437 1.471 16.448 1.00 91.31 266 TYR A O 1
ATOM 2146 N N . HIS A 1 267 ? -12.766 -0.718 16.842 1.00 90.31 267 HIS A N 1
ATOM 2147 C CA . HIS A 1 267 ? -13.427 -0.975 15.559 1.00 90.31 267 HIS A CA 1
ATOM 2148 C C . HIS A 1 267 ? -14.796 -0.296 15.472 1.00 90.31 267 HIS A C 1
ATOM 2150 O O . HIS A 1 267 ? -15.127 0.268 14.425 1.00 90.31 267 HIS A O 1
ATOM 2156 N N . TYR A 1 268 ? -15.553 -0.266 16.572 1.00 88.44 268 TYR A N 1
ATOM 2157 C CA . TYR A 1 268 ? -16.814 0.469 16.640 1.00 88.44 268 TYR A CA 1
ATOM 2158 C C . TYR A 1 268 ? -16.611 1.979 16.439 1.00 88.44 268 TYR A C 1
ATOM 2160 O O . TYR A 1 268 ? -17.315 2.604 15.647 1.00 88.44 268 TYR A O 1
ATOM 2168 N N . ALA A 1 269 ? -15.590 2.562 17.068 1.00 90.12 269 ALA A N 1
ATOM 2169 C CA . ALA A 1 269 ? -15.222 3.959 16.865 1.00 90.12 269 ALA A CA 1
ATOM 2170 C C . ALA A 1 269 ? -14.776 4.251 15.416 1.00 90.12 269 ALA A C 1
ATOM 2172 O O . ALA A 1 269 ? -15.184 5.256 14.834 1.00 90.12 269 ALA A O 1
ATOM 2173 N N . ASP A 1 270 ? -14.004 3.354 14.783 1.00 90.94 270 ASP A N 1
ATOM 2174 C CA . ASP A 1 270 ? -13.619 3.488 13.366 1.00 90.94 270 ASP A CA 1
ATOM 2175 C C . ASP A 1 270 ? -14.840 3.413 12.431 1.00 90.94 270 ASP A C 1
ATOM 2177 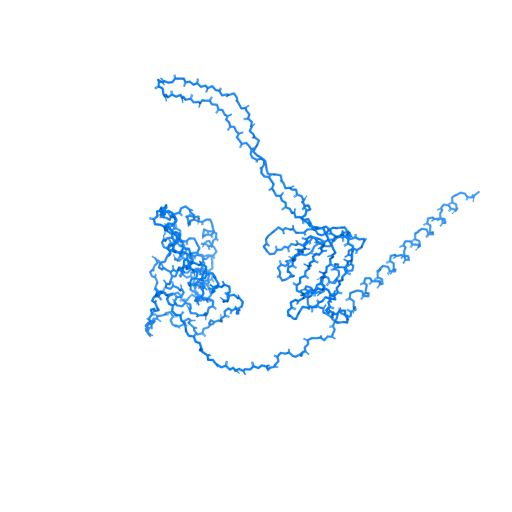O O . ASP A 1 270 ? -14.897 4.128 11.426 1.00 90.94 270 ASP A O 1
ATOM 2181 N N . LEU A 1 271 ? -15.845 2.600 12.774 1.00 89.75 271 LEU A N 1
ATOM 2182 C CA . LEU A 1 271 ? -17.120 2.544 12.060 1.00 89.75 271 LEU A CA 1
ATOM 2183 C C . LEU A 1 271 ? -17.893 3.865 12.175 1.00 89.75 271 LEU A C 1
ATOM 2185 O O . LEU A 1 271 ? -18.333 4.389 11.150 1.00 89.75 271 LEU A O 1
ATOM 2189 N N . LEU A 1 272 ? -18.028 4.416 13.384 1.00 89.62 272 LEU A N 1
ATOM 2190 C CA . LEU A 1 272 ? -18.692 5.705 13.629 1.00 89.62 272 LEU A CA 1
ATOM 2191 C C . LEU A 1 272 ? -18.000 6.841 12.869 1.00 89.62 272 LEU A C 1
ATOM 2193 O O . LEU A 1 272 ? -18.648 7.601 12.148 1.00 89.62 272 LEU A O 1
ATOM 2197 N N . TYR A 1 273 ? -16.668 6.886 12.925 1.00 90.50 273 TYR A N 1
ATOM 2198 C CA . TYR A 1 273 ? -15.860 7.846 12.177 1.00 90.50 273 TYR A CA 1
ATOM 2199 C C . TYR A 1 273 ? -16.134 7.770 10.669 1.00 90.50 273 TYR A C 1
ATOM 2201 O O . TYR A 1 273 ? -16.315 8.785 9.994 1.00 90.50 273 TYR A O 1
ATOM 2209 N N . LYS A 1 274 ? -16.220 6.553 10.123 1.00 89.50 274 LYS A N 1
ATOM 2210 C CA . LYS A 1 274 ? -16.531 6.325 8.705 1.00 89.50 274 LYS A CA 1
ATOM 2211 C C . LYS A 1 274 ? -17.973 6.670 8.338 1.00 89.50 274 LYS A C 1
ATOM 2213 O O . LYS A 1 274 ? -18.204 7.074 7.202 1.00 89.50 274 LYS A O 1
ATOM 2218 N N . LYS A 1 275 ? -18.917 6.534 9.271 1.00 86.69 275 LYS A N 1
ATOM 2219 C CA . LYS A 1 275 ? -20.325 6.931 9.104 1.00 86.69 275 LYS A CA 1
ATOM 2220 C C . LYS A 1 275 ? -20.554 8.440 9.232 1.00 86.69 275 LYS A C 1
ATOM 2222 O O . LYS A 1 275 ? -21.653 8.894 8.951 1.00 86.69 275 LYS A O 1
ATOM 2227 N N . GLY A 1 276 ? -19.528 9.211 9.600 1.00 85.44 276 GLY A N 1
ATOM 2228 C CA . GLY A 1 276 ? -19.645 10.657 9.822 1.00 85.44 276 GLY A CA 1
ATOM 2229 C C . GLY A 1 276 ? -20.069 11.026 11.246 1.00 85.44 276 GLY A C 1
ATOM 2230 O O . GLY A 1 276 ? -20.159 12.203 11.571 1.00 85.44 276 GLY A O 1
ATOM 2231 N N . GLU A 1 277 ? -20.248 10.045 12.133 1.00 88.25 277 GLU A N 1
ATOM 2232 C CA . GLU A 1 277 ? -20.603 10.240 13.543 1.00 88.25 277 GLU A CA 1
ATOM 2233 C C . GLU A 1 277 ? -19.341 10.535 14.380 1.00 88.25 277 GLU A C 1
ATOM 2235 O O . GLU A 1 277 ? -18.992 9.805 15.309 1.00 88.25 277 GLU A O 1
ATOM 2240 N N . TRP A 1 278 ? -18.603 11.590 14.015 1.00 89.06 278 TRP A N 1
ATOM 2241 C CA . TRP A 1 278 ? -17.253 11.860 14.536 1.00 89.06 278 TRP A CA 1
ATOM 2242 C C . TRP A 1 278 ? -17.225 12.166 16.035 1.00 89.06 278 TRP A C 1
ATOM 2244 O O . TRP A 1 278 ? -16.293 11.743 16.708 1.00 89.06 278 TRP A O 1
ATOM 2254 N N . ILE A 1 279 ? -18.263 12.809 16.580 1.00 88.44 279 ILE A N 1
ATOM 2255 C CA . ILE A 1 279 ? -18.368 13.096 18.022 1.00 88.44 279 ILE A CA 1
ATOM 2256 C C . ILE A 1 279 ? -18.434 11.792 18.827 1.00 88.44 279 ILE A C 1
ATOM 2258 O O . ILE A 1 279 ? -17.695 11.609 19.791 1.00 88.44 279 ILE A O 1
ATOM 2262 N N . GLN A 1 280 ? -19.275 10.849 18.392 1.00 87.44 280 GLN A N 1
ATOM 2263 C CA . GLN A 1 280 ? -19.367 9.544 19.044 1.00 87.44 280 GLN A CA 1
ATOM 2264 C C . GLN A 1 280 ? -18.070 8.747 18.857 1.00 87.44 280 GLN A C 1
ATOM 2266 O O . GLN A 1 280 ? -17.630 8.069 19.781 1.00 87.44 280 GLN A O 1
ATOM 2271 N N . ALA A 1 281 ? -17.432 8.843 17.686 1.00 90.62 281 ALA A N 1
ATOM 2272 C CA . ALA A 1 281 ? -16.133 8.216 17.452 1.00 90.62 281 ALA A CA 1
ATOM 2273 C C . ALA A 1 281 ? -15.048 8.766 18.395 1.00 90.62 281 ALA A C 1
ATOM 2275 O O . ALA A 1 281 ? -14.281 7.984 18.956 1.00 90.62 281 ALA A O 1
ATOM 2276 N N . GLU A 1 282 ? -15.015 10.087 18.605 1.00 91.81 282 GLU A N 1
ATOM 2277 C CA . GLU A 1 282 ? -14.114 10.761 19.546 1.00 91.81 282 GLU A CA 1
ATOM 2278 C C . GLU A 1 282 ? -14.310 10.231 20.969 1.00 91.81 282 GLU A C 1
ATOM 2280 O O . GLU A 1 282 ? -13.333 9.837 21.603 1.00 91.81 282 GLU A O 1
ATOM 2285 N N . ASP A 1 283 ? -15.556 10.148 21.446 1.00 91.31 283 ASP A N 1
ATOM 2286 C CA . ASP A 1 283 ? -15.873 9.640 22.788 1.00 91.31 283 ASP A CA 1
ATOM 2287 C C . ASP A 1 283 ? -15.397 8.196 22.990 1.00 91.31 283 ASP A C 1
ATOM 2289 O O . ASP A 1 283 ? -14.764 7.871 24.000 1.00 91.31 283 ASP A O 1
ATOM 2293 N N . GLN A 1 284 ? -15.672 7.324 22.017 1.00 91.88 284 GLN A N 1
ATOM 2294 C CA . GLN A 1 284 ? -15.268 5.922 22.084 1.00 91.88 284 GLN A CA 1
ATOM 2295 C C . GLN A 1 284 ? -13.742 5.789 22.077 1.00 91.88 284 GLN A C 1
ATOM 2297 O O . GLN A 1 284 ? -13.187 5.078 22.912 1.00 91.88 284 GLN A O 1
ATOM 2302 N N . TRP A 1 285 ? -13.044 6.513 21.200 1.00 94.44 285 TRP A N 1
ATOM 2303 C CA . TRP A 1 285 ? -11.583 6.512 21.163 1.00 94.44 285 TRP A CA 1
ATOM 2304 C C . TRP A 1 285 ? -10.965 7.063 22.450 1.00 94.44 285 TRP A C 1
ATOM 2306 O O . TRP A 1 285 ? -10.102 6.403 23.027 1.00 94.44 285 TRP A O 1
ATOM 2316 N N . LEU A 1 286 ? -11.430 8.204 22.964 1.00 93.31 286 LEU A N 1
ATOM 2317 C CA . LEU A 1 286 ? -10.930 8.763 24.226 1.00 93.31 286 LEU A CA 1
ATOM 2318 C C . LEU A 1 286 ? -11.092 7.780 25.395 1.00 93.31 286 LEU A C 1
ATOM 2320 O O . LEU A 1 286 ? -10.187 7.663 26.220 1.00 93.31 286 LEU A O 1
ATOM 2324 N N . SER A 1 287 ? -12.181 7.002 25.429 1.00 91.81 287 SER A N 1
ATOM 2325 C CA . SER A 1 287 ? -12.421 6.015 26.495 1.00 91.81 287 SER A CA 1
ATOM 2326 C C . SER A 1 287 ? -11.368 4.897 26.577 1.00 91.81 287 SER A C 1
ATOM 2328 O O . SER A 1 287 ? -11.133 4.342 27.654 1.00 91.81 287 SER A O 1
ATOM 2330 N N . ILE A 1 288 ? -10.706 4.575 25.460 1.00 93.12 288 ILE A N 1
ATOM 2331 C CA . ILE A 1 288 ? -9.680 3.522 25.376 1.00 93.12 288 ILE A CA 1
ATOM 2332 C C . ILE A 1 288 ? -8.263 4.061 25.172 1.00 93.12 288 ILE A C 1
ATOM 2334 O O . ILE A 1 288 ? -7.315 3.272 25.183 1.00 93.12 288 ILE A O 1
ATOM 2338 N N . LEU A 1 289 ? -8.089 5.380 25.040 1.00 93.44 289 LEU A N 1
ATOM 2339 C CA . LEU A 1 289 ? -6.788 6.020 24.835 1.00 93.44 289 LEU A CA 1
ATOM 2340 C C . LEU A 1 289 ? -5.728 5.590 25.871 1.00 93.44 289 LEU A C 1
ATOM 2342 O O . LEU A 1 289 ? -4.623 5.253 25.446 1.00 93.44 289 LEU A O 1
ATOM 2346 N N . PRO A 1 290 ? -6.025 5.476 27.184 1.00 92.31 290 PRO A N 1
ATOM 2347 C CA . PRO A 1 290 ? -5.027 5.027 28.158 1.00 92.31 290 PRO A CA 1
ATOM 2348 C C . PRO A 1 290 ? -4.567 3.573 27.975 1.00 92.31 290 PRO A C 1
ATOM 2350 O O . PRO A 1 290 ? -3.484 3.210 28.423 1.00 92.31 290 PRO A O 1
ATOM 2353 N N . LYS A 1 291 ? -5.389 2.722 27.344 1.00 88.69 291 LYS A N 1
ATOM 2354 C CA . LYS A 1 291 ? -5.123 1.282 27.169 1.00 88.69 291 LYS A CA 1
ATOM 2355 C C . LYS A 1 291 ? -4.573 0.936 25.782 1.00 88.69 291 LYS A C 1
ATOM 2357 O O . LYS A 1 291 ? -3.854 -0.051 25.648 1.00 88.69 291 LYS A O 1
ATOM 2362 N N . MET A 1 292 ? -4.895 1.735 24.762 1.00 90.75 292 MET A N 1
ATOM 2363 C CA . MET A 1 292 ? -4.450 1.557 23.373 1.00 90.75 292 MET A CA 1
ATOM 2364 C C . MET A 1 292 ? -3.864 2.865 22.793 1.00 90.75 292 MET A C 1
ATOM 2366 O O . MET A 1 292 ? -4.314 3.343 21.747 1.00 90.75 292 MET A O 1
ATOM 2370 N N . PRO A 1 293 ? -2.852 3.467 23.445 1.00 91.88 293 PRO A N 1
ATOM 2371 C CA . PRO A 1 293 ? -2.450 4.848 23.180 1.00 91.88 293 PRO A CA 1
ATOM 2372 C C . PRO A 1 293 ? -1.935 5.102 21.768 1.00 91.88 293 PRO A C 1
ATOM 2374 O O . PRO A 1 293 ? -2.250 6.135 21.186 1.00 91.88 293 PRO A O 1
ATOM 2377 N N . ASN A 1 294 ? -1.180 4.164 21.192 1.00 89.75 294 ASN A N 1
ATOM 2378 C CA . ASN A 1 294 ? -0.580 4.358 19.874 1.00 89.75 294 ASN A CA 1
ATOM 2379 C C . ASN A 1 294 ? -1.642 4.491 18.765 1.00 89.75 294 ASN A C 1
ATOM 2381 O O . ASN A 1 294 ? -1.790 5.544 18.147 1.00 89.75 294 ASN A O 1
ATOM 2385 N N . HIS A 1 295 ? -2.453 3.450 18.572 1.00 90.62 295 HIS A N 1
ATOM 2386 C CA . HIS A 1 295 ? -3.458 3.408 17.506 1.00 90.62 295 HIS A CA 1
ATOM 2387 C C . HIS A 1 295 ? -4.539 4.480 17.681 1.00 90.62 295 HIS A C 1
ATOM 2389 O O . HIS A 1 295 ? -4.930 5.147 16.723 1.00 90.62 295 HIS A O 1
ATOM 2395 N N . VAL A 1 296 ? -5.018 4.660 18.913 1.00 93.38 296 VAL A N 1
ATOM 2396 C CA . VAL A 1 296 ? -6.075 5.624 19.227 1.00 93.38 296 VAL A CA 1
ATOM 2397 C C . VAL A 1 296 ? -5.552 7.055 19.124 1.00 93.38 296 VAL A C 1
ATOM 2399 O O . VAL A 1 296 ? -6.198 7.897 18.500 1.00 93.38 296 VAL A O 1
ATOM 2402 N N . GLY A 1 297 ? -4.362 7.327 19.667 1.00 93.06 297 GLY A N 1
ATOM 2403 C CA . GLY A 1 297 ? -3.722 8.639 19.594 1.00 93.06 297 GLY A CA 1
ATOM 2404 C C . GLY A 1 297 ? -3.483 9.078 18.152 1.00 93.06 297 GLY A C 1
ATOM 2405 O O . GLY A 1 297 ? -3.739 10.229 17.799 1.00 93.06 297 GLY A O 1
ATOM 2406 N N . GLU A 1 298 ? -3.087 8.155 17.272 1.00 92.31 298 GLU A N 1
ATOM 2407 C CA . GLU A 1 298 ? -2.986 8.438 15.842 1.00 92.31 298 GLU A CA 1
ATOM 2408 C C . GLU A 1 298 ? -4.340 8.776 15.207 1.00 92.31 298 GLU A C 1
ATOM 2410 O O . GLU A 1 298 ? -4.437 9.743 14.443 1.00 92.31 298 GLU A O 1
ATOM 2415 N N . LYS A 1 299 ? -5.393 8.010 15.500 1.00 93.62 299 LYS A N 1
ATOM 2416 C CA . LYS A 1 299 ? -6.728 8.254 14.938 1.00 93.62 299 LYS A CA 1
ATOM 2417 C C . LYS A 1 299 ? -7.286 9.606 15.368 1.00 93.62 299 LYS A C 1
ATOM 2419 O O . LYS A 1 299 ? -7.660 10.399 14.499 1.00 93.62 299 LYS A O 1
ATOM 2424 N N . LEU A 1 300 ? -7.237 9.906 16.665 1.00 93.94 300 LEU A N 1
ATOM 2425 C CA . LEU A 1 300 ? -7.667 11.191 17.219 1.00 93.94 300 LEU A CA 1
ATOM 2426 C C . LEU A 1 300 ? -6.866 12.350 16.626 1.00 93.94 300 LEU A C 1
ATOM 2428 O O . LEU A 1 300 ? -7.446 13.331 16.171 1.00 93.94 300 LEU A O 1
ATOM 2432 N N . ALA A 1 301 ? -5.547 12.209 16.498 1.00 93.62 301 ALA A N 1
ATOM 2433 C CA . ALA A 1 301 ? -4.732 13.238 15.867 1.00 93.62 301 ALA A CA 1
ATOM 2434 C C . ALA A 1 301 ? -5.110 13.469 14.386 1.00 93.62 301 ALA A C 1
ATOM 2436 O O . ALA A 1 301 ? -5.032 14.596 13.898 1.00 93.62 301 ALA A O 1
ATOM 2437 N N . ILE A 1 302 ? -5.504 12.430 13.621 1.00 91.81 302 ILE A N 1
ATOM 2438 C CA . ILE A 1 302 ? -5.960 12.603 12.217 1.00 91.81 302 ILE A CA 1
ATOM 2439 C C . ILE A 1 302 ? -7.271 13.369 12.197 1.00 91.81 302 ILE A C 1
ATOM 2441 O O . ILE A 1 302 ? -7.433 14.278 11.384 1.00 91.81 302 ILE A O 1
ATOM 2445 N N . MET A 1 303 ? -8.191 12.984 13.073 1.00 91.19 303 MET A N 1
ATOM 2446 C CA . MET A 1 303 ? -9.487 13.626 13.206 1.00 91.19 303 MET A CA 1
ATOM 2447 C C . MET A 1 303 ? -9.319 15.110 13.549 1.00 91.19 303 MET A C 1
ATOM 2449 O O . MET A 1 303 ? -9.740 15.952 12.762 1.00 91.19 303 MET A O 1
ATOM 2453 N N . TYR A 1 304 ? -8.567 15.444 14.599 1.00 92.44 304 TYR A N 1
ATOM 2454 C CA . TYR A 1 304 ? -8.324 16.831 15.008 1.00 92.44 304 TYR A CA 1
ATOM 2455 C C . TYR A 1 304 ? -7.653 17.676 13.934 1.00 92.44 304 TYR A C 1
ATOM 2457 O O . TYR A 1 304 ? -8.048 18.819 13.709 1.00 92.44 304 TYR A O 1
ATOM 2465 N N . ARG A 1 305 ? -6.706 17.109 13.182 1.00 91.31 305 ARG A N 1
ATOM 2466 C CA . ARG A 1 305 ? -6.116 17.804 12.034 1.00 91.31 305 ARG A CA 1
ATOM 2467 C C . ARG A 1 305 ? -7.159 18.164 10.973 1.00 91.31 305 ARG A C 1
ATOM 2469 O O . ARG A 1 305 ? -7.094 19.255 10.412 1.00 91.31 305 ARG A O 1
ATOM 2476 N N . LYS A 1 306 ? -8.101 17.262 10.674 1.00 89.44 306 LYS A N 1
ATOM 2477 C CA . LYS A 1 306 ? -9.178 17.519 9.699 1.00 89.44 306 LYS A CA 1
ATOM 2478 C C . LYS A 1 306 ? -10.160 18.580 10.195 1.00 89.44 306 LYS A C 1
ATOM 2480 O O . LYS A 1 306 ? -10.629 19.379 9.394 1.00 89.44 306 LYS A O 1
ATOM 2485 N N . GLU A 1 307 ? -10.400 18.625 11.501 1.00 88.44 307 GLU A N 1
ATOM 2486 C CA . GLU A 1 307 ? -11.235 19.634 12.170 1.00 88.44 307 GLU A CA 1
ATOM 2487 C C . GLU A 1 307 ? -10.524 20.985 12.363 1.00 88.44 307 GLU A C 1
ATOM 2489 O O . GLU A 1 307 ? -11.124 21.934 12.863 1.00 88.44 307 GLU A O 1
ATOM 2494 N N . LYS A 1 308 ? -9.246 21.089 11.963 1.00 90.44 308 LYS A N 1
ATOM 2495 C CA . LYS A 1 308 ? -8.358 22.230 12.246 1.00 90.44 308 LYS A CA 1
ATOM 2496 C C . LYS A 1 308 ? -8.179 22.512 13.749 1.00 90.44 308 LYS A C 1
ATOM 2498 O O . LYS A 1 308 ? -7.925 23.644 14.147 1.00 90.44 308 LYS A O 1
ATOM 2503 N N . ARG A 1 309 ? -8.283 21.483 14.592 1.00 91.06 309 ARG A N 1
ATOM 2504 C CA . ARG A 1 309 ? -7.987 21.519 16.033 1.00 91.06 309 ARG A CA 1
ATOM 2505 C C . ARG A 1 309 ? -6.508 21.177 16.268 1.00 91.06 309 ARG A C 1
ATOM 2507 O O . ARG A 1 309 ? -6.166 20.097 16.751 1.00 91.06 309 ARG A O 1
ATOM 2514 N N . TYR A 1 310 ? -5.602 22.059 15.854 1.00 92.62 310 TYR A N 1
ATOM 2515 C CA . TYR A 1 310 ? -4.157 21.796 15.865 1.00 92.62 310 TYR A CA 1
ATOM 2516 C C . TYR A 1 310 ? -3.574 21.710 17.282 1.00 92.62 310 TYR A C 1
ATOM 2518 O O . TYR A 1 310 ? -2.687 20.890 17.528 1.00 92.62 310 TYR A O 1
ATOM 2526 N N . ARG A 1 311 ? -4.072 22.509 18.235 1.00 92.75 311 ARG A N 1
ATOM 2527 C CA . ARG A 1 311 ? -3.664 22.400 19.646 1.00 92.75 311 ARG A CA 1
ATOM 2528 C C . ARG A 1 311 ? -4.140 21.079 20.258 1.00 92.75 311 ARG A C 1
ATOM 2530 O O . ARG A 1 311 ? -3.315 20.385 20.851 1.00 92.75 311 ARG A O 1
ATOM 2537 N N . ASN A 1 312 ? -5.390 20.663 20.018 1.00 93.69 312 ASN A N 1
ATOM 2538 C CA . ASN A 1 312 ? -5.854 19.332 20.438 1.00 93.69 312 ASN A CA 1
ATOM 2539 C C . ASN A 1 312 ? -5.038 18.197 19.783 1.00 93.69 312 ASN A C 1
ATOM 2541 O O . ASN A 1 312 ? -4.763 17.205 20.454 1.00 93.69 312 ASN A O 1
ATOM 2545 N N . GLU A 1 313 ? -4.611 18.323 18.511 1.00 94.56 313 GLU A N 1
ATOM 2546 C CA . GLU A 1 313 ? -3.715 17.343 17.854 1.00 94.56 313 GLU A CA 1
ATOM 2547 C C . GLU A 1 313 ? -2.412 17.160 18.653 1.00 94.56 313 GLU A C 1
ATOM 2549 O O . GLU A 1 313 ? -1.969 16.034 18.868 1.00 94.56 313 GLU A O 1
ATOM 2554 N N . VAL A 1 314 ? -1.799 18.247 19.130 1.00 93.88 314 VAL A N 1
ATOM 2555 C CA . VAL A 1 314 ? -0.564 18.174 19.929 1.00 93.88 314 VAL A CA 1
ATOM 2556 C C . VAL A 1 314 ? -0.826 17.602 21.325 1.00 93.88 314 VAL A C 1
ATOM 2558 O O . VAL A 1 314 ? -0.054 16.766 21.800 1.00 93.88 314 VAL A O 1
ATOM 2561 N N . GLU A 1 315 ? -1.901 18.031 21.985 1.00 94.81 315 GLU A N 1
ATOM 2562 C CA . GLU A 1 315 ? -2.262 17.583 23.335 1.00 94.81 315 GLU A CA 1
ATOM 2563 C C . GLU A 1 315 ? -2.568 16.083 23.382 1.00 94.81 315 GLU A C 1
ATOM 2565 O O . GLU A 1 315 ? -2.008 15.382 24.227 1.00 94.81 315 GLU A O 1
ATOM 2570 N N . VAL A 1 316 ? -3.348 15.563 22.427 1.00 95.25 316 VAL A N 1
ATOM 2571 C CA . VAL A 1 316 ? -3.674 14.131 22.379 1.00 95.25 316 VAL A CA 1
ATOM 2572 C C . VAL A 1 316 ? -2.448 13.270 22.096 1.00 95.25 316 VAL A C 1
ATOM 2574 O O . VAL A 1 316 ? -2.307 12.197 22.677 1.00 95.25 316 VAL A O 1
ATOM 2577 N N . ILE A 1 317 ? -1.516 13.743 21.259 1.00 94.12 317 ILE A N 1
ATOM 2578 C CA . ILE A 1 317 ? -0.257 13.030 21.004 1.00 94.12 317 ILE A CA 1
ATOM 2579 C C . ILE A 1 317 ? 0.602 12.998 22.273 1.00 94.12 317 ILE A C 1
ATOM 2581 O O . ILE A 1 317 ? 1.183 11.962 22.592 1.00 94.12 317 ILE A O 1
ATOM 2585 N N . ASN A 1 318 ? 0.676 14.101 23.023 1.00 94.12 318 ASN A N 1
ATOM 2586 C CA . ASN A 1 318 ? 1.409 14.132 24.290 1.00 94.12 318 ASN A CA 1
ATOM 2587 C C . ASN A 1 318 ? 0.788 13.196 25.336 1.00 94.12 318 ASN A C 1
ATOM 2589 O O . ASN A 1 318 ? 1.524 12.469 26.004 1.00 94.12 318 ASN A O 1
ATOM 2593 N N . ALA A 1 319 ? -0.542 13.184 25.452 1.00 94.12 319 ALA A N 1
ATOM 2594 C CA . ALA A 1 319 ? -1.256 12.274 26.342 1.00 94.12 319 ALA A CA 1
ATOM 2595 C C . ALA A 1 319 ? -1.027 10.809 25.942 1.00 94.12 319 ALA A C 1
ATOM 2597 O O . ALA A 1 319 ? -0.641 9.997 26.779 1.00 94.12 319 ALA A O 1
ATOM 2598 N N . ALA A 1 320 ? -1.151 10.487 24.651 1.00 93.44 320 ALA A N 1
ATOM 2599 C CA . ALA A 1 320 ? -0.884 9.154 24.123 1.00 93.44 320 ALA A CA 1
ATOM 2600 C C . ALA A 1 320 ? 0.543 8.685 24.444 1.00 93.44 320 ALA A C 1
ATOM 2602 O O . ALA A 1 320 ? 0.716 7.584 24.957 1.00 93.44 320 ALA A O 1
ATOM 2603 N N . ILE A 1 321 ? 1.559 9.529 24.215 1.00 92.31 321 ILE A N 1
ATOM 2604 C CA . ILE A 1 321 ? 2.955 9.212 24.559 1.00 92.31 321 ILE A CA 1
ATOM 2605 C C . ILE A 1 321 ? 3.086 8.912 26.055 1.00 92.31 321 ILE A C 1
ATOM 2607 O O . ILE A 1 321 ? 3.685 7.904 26.413 1.00 92.31 321 ILE A O 1
ATOM 2611 N N . LYS A 1 322 ? 2.480 9.719 26.931 1.00 92.69 322 LYS A N 1
ATOM 2612 C CA . LYS A 1 322 ? 2.499 9.462 28.377 1.00 92.69 322 LYS A CA 1
ATOM 2613 C C . LYS A 1 322 ? 1.860 8.113 28.728 1.00 92.69 322 LYS A C 1
ATOM 2615 O O . LYS A 1 322 ? 2.400 7.359 29.526 1.00 92.69 322 LYS A O 1
ATOM 2620 N N . TYR A 1 323 ? 0.734 7.778 28.104 1.00 92.94 323 TYR A N 1
ATOM 2621 C CA . TYR A 1 323 ? 0.059 6.502 28.335 1.00 92.94 323 TYR A CA 1
ATOM 2622 C C . TYR A 1 323 ? 0.852 5.286 27.842 1.00 92.94 323 TYR A C 1
ATOM 2624 O O . TYR 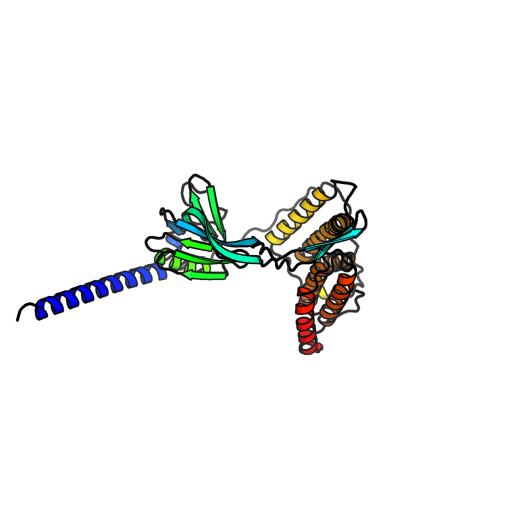A 1 323 ? 0.649 4.195 28.373 1.00 92.94 323 TYR A O 1
ATOM 2632 N N . THR A 1 324 ? 1.788 5.443 26.893 1.00 88.81 324 THR A N 1
ATOM 2633 C CA . THR A 1 324 ? 2.640 4.320 26.455 1.00 88.81 324 THR A CA 1
ATOM 2634 C C . THR A 1 324 ? 3.488 3.726 27.581 1.00 88.81 324 THR A C 1
ATOM 2636 O O . THR A 1 324 ? 3.763 2.531 27.544 1.00 88.81 324 THR A O 1
ATOM 2639 N N . GLU A 1 325 ? 3.820 4.505 28.616 1.00 86.12 325 GLU A N 1
ATOM 2640 C CA . GLU A 1 325 ? 4.600 4.049 29.780 1.00 86.12 325 GLU A CA 1
ATOM 2641 C C . GLU A 1 325 ? 3.868 2.993 30.626 1.00 86.12 325 GLU A C 1
ATOM 2643 O O . GLU A 1 325 ? 4.499 2.211 31.336 1.00 86.12 325 GLU A O 1
ATOM 2648 N N . HIS A 1 326 ? 2.534 2.966 30.558 1.00 84.81 326 HIS A N 1
ATOM 2649 C CA . HIS A 1 326 ? 1.676 2.081 31.352 1.00 84.81 326 HIS A CA 1
ATOM 2650 C C . HIS A 1 326 ? 0.815 1.147 30.489 1.00 84.81 326 HIS A C 1
ATOM 2652 O O . HIS A 1 326 ? -0.025 0.415 31.017 1.00 84.81 326 HIS A O 1
ATOM 2658 N N . ALA A 1 327 ? 0.995 1.178 29.167 1.00 84.75 327 ALA A N 1
ATOM 2659 C CA . ALA A 1 327 ? 0.260 0.334 28.239 1.00 84.75 327 ALA A CA 1
ATOM 2660 C C . ALA A 1 327 ? 0.883 -1.064 28.133 1.00 84.75 327 ALA A C 1
ATOM 2662 O O . ALA A 1 327 ? 2.074 -1.266 28.370 1.00 84.75 327 ALA A O 1
ATOM 2663 N N . VAL A 1 328 ? 0.073 -2.035 27.711 1.00 83.31 328 VAL A N 1
ATOM 2664 C CA . VAL A 1 328 ? 0.565 -3.376 27.371 1.00 83.31 328 VAL A CA 1
ATOM 2665 C C . VAL A 1 328 ? 1.580 -3.297 26.215 1.00 83.31 328 VAL A C 1
ATOM 2667 O O . VAL A 1 328 ? 1.394 -2.469 25.316 1.00 83.31 328 VAL A O 1
ATOM 2670 N N . PRO A 1 329 ? 2.623 -4.150 26.179 1.00 83.12 329 PRO A N 1
ATOM 2671 C CA . PRO A 1 329 ? 3.711 -4.079 25.196 1.00 83.12 329 PRO A CA 1
ATOM 2672 C C . PRO A 1 329 ? 3.251 -3.956 23.739 1.00 83.12 329 PRO A C 1
ATOM 2674 O O . PRO A 1 329 ? 3.816 -3.178 22.969 1.00 83.12 329 PRO A O 1
ATOM 2677 N N . ILE A 1 330 ? 2.172 -4.650 23.362 1.00 79.62 330 ILE A N 1
ATOM 2678 C CA . ILE A 1 330 ? 1.602 -4.585 22.009 1.00 79.62 330 ILE A CA 1
ATOM 2679 C C . ILE A 1 330 ? 1.153 -3.165 21.603 1.00 79.62 330 ILE A C 1
ATOM 2681 O O . ILE A 1 330 ? 1.217 -2.810 20.426 1.00 79.62 330 ILE A O 1
ATOM 2685 N N . TYR A 1 331 ? 0.776 -2.317 22.565 1.00 83.50 331 TYR A N 1
ATOM 2686 C CA . TYR A 1 331 ? 0.317 -0.939 22.345 1.00 83.50 331 TYR A CA 1
ATOM 2687 C C . TYR A 1 331 ? 1.263 0.142 22.892 1.00 83.50 331 TYR A C 1
ATOM 2689 O O . TYR A 1 331 ? 0.981 1.325 22.709 1.00 83.50 331 TYR A O 1
ATOM 2697 N N . ALA A 1 332 ? 2.394 -0.240 23.493 1.00 79.25 332 ALA A N 1
ATOM 2698 C CA . ALA A 1 332 ? 3.368 0.670 24.110 1.00 79.25 332 ALA A CA 1
ATOM 2699 C C . ALA A 1 332 ? 4.360 1.325 23.120 1.00 79.25 332 ALA A C 1
ATOM 2701 O O . ALA A 1 332 ? 5.215 2.115 23.511 1.00 79.25 332 ALA A O 1
ATOM 2702 N N . HIS A 1 333 ? 4.275 1.015 21.825 1.00 77.38 333 HIS A N 1
ATOM 2703 C CA . HIS A 1 333 ? 5.191 1.550 20.814 1.00 77.38 333 HIS A CA 1
ATOM 2704 C C . HIS A 1 333 ? 4.906 3.040 20.548 1.00 77.38 333 HIS A C 1
ATOM 2706 O O . HIS A 1 333 ? 3.764 3.400 20.274 1.00 77.38 333 HIS A O 1
ATOM 2712 N N . SER A 1 334 ? 5.929 3.902 20.585 1.00 77.38 334 SER A N 1
ATOM 2713 C CA . SER A 1 334 ? 5.763 5.367 20.516 1.00 77.38 334 SER A CA 1
ATOM 2714 C C . SER A 1 334 ? 6.435 6.049 19.316 1.00 77.38 334 SER A C 1
ATOM 2716 O O . SER A 1 334 ? 6.170 7.227 19.075 1.00 77.38 334 SER A O 1
ATOM 2718 N N . ASP A 1 335 ? 7.233 5.339 18.511 1.00 82.00 335 ASP A N 1
ATOM 2719 C CA . ASP A 1 335 ? 8.009 5.929 17.403 1.00 82.00 335 ASP A CA 1
ATOM 2720 C C . ASP A 1 335 ? 7.142 6.714 16.404 1.00 82.00 335 ASP A C 1
ATOM 2722 O O . ASP A 1 335 ? 7.478 7.832 16.002 1.00 82.00 335 ASP A O 1
ATOM 2726 N N . SER A 1 336 ? 5.985 6.157 16.033 1.00 82.81 336 SER A N 1
ATOM 2727 C CA . SER A 1 336 ? 5.052 6.803 15.102 1.00 82.81 336 SER A CA 1
ATOM 2728 C C . SER A 1 336 ? 4.425 8.071 15.699 1.00 82.81 336 SER A C 1
ATOM 2730 O O . SER A 1 336 ? 4.373 9.119 15.045 1.00 82.81 336 SER A O 1
ATOM 2732 N N . LEU A 1 337 ? 4.048 8.027 16.983 1.00 86.94 337 LEU A N 1
ATOM 2733 C CA . LEU A 1 337 ? 3.546 9.189 17.717 1.00 86.94 337 LEU A CA 1
ATOM 2734 C C . LEU A 1 337 ? 4.612 10.282 17.855 1.00 86.94 337 LEU A C 1
ATOM 2736 O O . LEU A 1 337 ? 4.297 11.457 17.669 1.00 86.94 337 LEU A O 1
ATOM 2740 N N . MET A 1 338 ? 5.875 9.926 18.113 1.00 87.56 338 MET A N 1
ATOM 2741 C CA . MET A 1 338 ? 6.975 10.896 18.190 1.00 87.56 338 MET A CA 1
ATOM 2742 C C . MET A 1 338 ? 7.217 11.588 16.846 1.00 87.56 338 MET A C 1
ATOM 2744 O O . MET A 1 338 ? 7.303 12.817 16.785 1.00 87.56 338 MET A O 1
ATOM 2748 N N . MET A 1 339 ? 7.254 10.820 15.752 1.00 87.44 339 MET A N 1
ATOM 2749 C CA . MET A 1 339 ? 7.376 11.362 14.393 1.00 87.44 339 MET A CA 1
ATOM 2750 C C . MET A 1 339 ? 6.215 12.284 14.026 1.00 87.44 339 MET A C 1
ATOM 2752 O O . MET A 1 339 ? 6.370 13.219 13.237 1.00 87.44 339 MET A O 1
ATOM 2756 N N . ARG A 1 340 ? 5.033 12.025 14.581 1.00 90.38 340 ARG A N 1
ATOM 2757 C CA . ARG A 1 340 ? 3.871 12.872 14.370 1.00 90.38 340 ARG A CA 1
ATOM 2758 C C . ARG A 1 340 ? 3.870 14.114 15.249 1.00 90.38 340 ARG A C 1
ATOM 2760 O O . ARG A 1 340 ? 3.480 15.172 14.763 1.00 90.38 340 ARG A O 1
ATOM 2767 N N . LYS A 1 341 ? 4.334 14.012 16.495 1.00 91.94 341 LYS A N 1
ATOM 2768 C CA . LYS A 1 341 ? 4.440 15.132 17.438 1.00 91.94 341 LYS A CA 1
ATOM 2769 C C . LYS A 1 341 ? 5.210 16.295 16.827 1.00 91.94 341 LYS A C 1
ATOM 2771 O O . LYS A 1 341 ? 4.715 17.416 16.828 1.00 91.94 341 LYS A O 1
ATOM 2776 N N . THR A 1 342 ? 6.374 16.017 16.244 1.00 91.62 342 THR A N 1
ATOM 2777 C CA . THR A 1 342 ? 7.217 17.043 15.608 1.00 91.62 342 THR A CA 1
ATOM 2778 C C . THR A 1 342 ? 6.479 17.754 14.470 1.00 91.62 342 THR A C 1
ATOM 2780 O O . THR A 1 342 ? 6.470 18.983 14.397 1.00 91.62 342 THR A O 1
ATOM 2783 N N . LYS A 1 343 ? 5.769 16.996 13.625 1.00 92.50 343 LYS A N 1
ATOM 2784 C CA . LYS A 1 343 ? 4.943 17.539 12.534 1.00 92.50 343 LYS A CA 1
ATOM 2785 C C . LYS A 1 343 ? 3.746 18.342 13.043 1.00 92.50 343 LYS A C 1
ATOM 2787 O O . LYS A 1 343 ? 3.422 19.366 12.451 1.00 92.50 343 LYS A O 1
ATOM 2792 N N . ALA A 1 344 ? 3.076 17.880 14.095 1.00 92.31 344 ALA A N 1
ATOM 2793 C CA . ALA A 1 344 ? 1.929 18.562 14.689 1.00 92.31 344 ALA A CA 1
ATOM 2794 C C . ALA A 1 344 ? 2.349 19.884 15.350 1.00 92.31 344 ALA A C 1
ATOM 2796 O O . ALA A 1 344 ? 1.705 20.903 15.129 1.00 92.31 344 ALA A O 1
ATOM 2797 N N . GLN A 1 345 ? 3.478 19.901 16.066 1.00 93.31 345 GLN A N 1
ATOM 2798 C CA . GLN A 1 345 ? 4.040 21.116 16.666 1.00 93.31 345 GLN A CA 1
ATOM 2799 C C . GLN A 1 345 ? 4.424 22.153 15.606 1.00 93.31 345 GLN A C 1
ATOM 2801 O O . GLN A 1 345 ? 4.051 23.317 15.730 1.00 93.31 345 GLN A O 1
ATOM 2806 N N . SER A 1 346 ? 5.105 21.723 14.538 1.00 92.31 346 SER A N 1
ATOM 2807 C CA . SER A 1 346 ? 5.441 22.603 13.413 1.00 92.31 346 SER A CA 1
ATOM 2808 C C . SER A 1 346 ? 4.199 23.136 12.694 1.00 92.31 346 SER A C 1
ATOM 2810 O O . SER A 1 346 ? 4.202 24.277 12.232 1.00 92.31 346 SER A O 1
ATOM 2812 N N . LEU A 1 347 ? 3.143 22.327 12.578 1.00 91.38 347 LEU A N 1
ATOM 2813 C CA . LEU A 1 347 ? 1.900 22.758 11.946 1.00 91.38 347 LEU A CA 1
ATOM 2814 C C . LEU A 1 347 ? 1.148 23.765 12.820 1.00 91.38 347 LEU A C 1
ATOM 2816 O O . LEU A 1 347 ? 0.689 24.777 12.303 1.00 91.38 347 LEU A O 1
ATOM 2820 N N . LEU A 1 348 ? 1.073 23.521 14.131 1.00 92.31 348 LEU A N 1
ATOM 2821 C CA . LEU A 1 348 ? 0.455 24.432 15.092 1.00 92.31 348 LEU A CA 1
ATOM 2822 C C . LEU A 1 348 ? 1.149 25.798 15.091 1.00 92.31 348 LEU A C 1
ATOM 2824 O O . LEU A 1 348 ? 0.472 26.819 15.048 1.00 92.31 348 LEU A O 1
ATOM 2828 N N . SER A 1 349 ? 2.487 25.830 15.080 1.00 90.38 349 SER A N 1
ATOM 2829 C CA . SER A 1 349 ? 3.225 27.096 15.016 1.00 90.38 349 SER A CA 1
ATOM 2830 C C . SER A 1 349 ? 2.993 27.848 13.703 1.00 90.38 349 SER A C 1
ATOM 2832 O O . SER A 1 349 ? 2.990 29.072 13.697 1.00 90.38 349 SER A O 1
ATOM 2834 N N . ALA A 1 350 ? 2.798 27.129 12.593 1.00 91.81 350 ALA A N 1
ATOM 2835 C CA . ALA A 1 350 ? 2.572 27.725 11.277 1.00 91.81 350 ALA A CA 1
ATOM 2836 C C . ALA A 1 350 ? 1.120 28.180 11.044 1.00 91.81 350 ALA A C 1
ATOM 2838 O O . ALA A 1 350 ? 0.882 29.035 10.197 1.00 91.81 350 ALA A O 1
ATOM 2839 N N . LYS A 1 351 ? 0.151 27.587 11.750 1.00 91.75 351 LYS A N 1
ATOM 2840 C CA . LYS A 1 351 ? -1.290 27.779 11.523 1.00 91.75 351 LYS A CA 1
ATOM 2841 C C . LYS A 1 351 ? -2.048 28.214 12.774 1.00 91.75 351 LYS A C 1
ATOM 2843 O O . LYS A 1 351 ? -3.198 27.821 12.967 1.00 91.75 351 LYS A O 1
ATOM 2848 N N . LEU A 1 352 ? -1.410 29.019 13.617 1.00 87.81 352 LEU A N 1
ATOM 2849 C CA . LEU A 1 352 ? -1.996 29.454 14.883 1.00 87.81 352 LEU A CA 1
ATOM 2850 C C . LEU A 1 352 ? -3.333 30.191 14.683 1.00 87.81 352 LEU A C 1
ATOM 2852 O O . LEU A 1 352 ? -4.272 29.953 15.434 1.00 87.81 352 LEU A O 1
ATOM 2856 N N . ASP A 1 353 ? -3.440 30.995 13.623 1.00 86.50 353 ASP A N 1
ATOM 2857 C CA . ASP A 1 353 ? -4.639 31.786 13.306 1.00 86.50 353 ASP A CA 1
ATOM 2858 C C . ASP A 1 353 ? -5.816 30.942 12.774 1.00 86.50 353 ASP A C 1
ATOM 2860 O O . ASP A 1 353 ? -6.958 31.394 12.756 1.00 86.50 353 ASP A O 1
ATOM 2864 N N . GLU A 1 354 ? -5.557 29.707 12.329 1.00 87.06 354 GLU A N 1
ATOM 2865 C CA . GLU A 1 354 ? -6.578 28.775 11.829 1.00 87.06 354 GLU A CA 1
ATOM 2866 C C . GLU A 1 354 ? -7.034 27.755 12.895 1.00 87.06 354 GLU A C 1
ATOM 2868 O O . GLU A 1 354 ? -7.866 26.895 12.585 1.00 87.06 354 GLU A O 1
ATOM 2873 N N . ASP A 1 355 ? -6.472 27.797 14.109 1.00 88.38 355 ASP A N 1
ATOM 2874 C CA . ASP A 1 355 ? -6.725 26.809 15.161 1.00 88.38 355 ASP A CA 1
ATOM 2875 C C . ASP A 1 355 ? -8.135 26.948 15.752 1.00 88.38 355 ASP A C 1
ATOM 2877 O O . ASP A 1 355 ? -8.511 27.991 16.284 1.00 88.38 355 ASP A O 1
ATOM 2881 N N . LYS A 1 356 ? -8.908 25.861 15.700 1.00 88.25 356 LYS A N 1
ATOM 2882 C CA . LYS A 1 356 ? -10.267 25.770 16.261 1.00 88.25 356 LYS A CA 1
ATOM 2883 C C . LYS A 1 356 ? -10.343 24.862 17.486 1.00 88.25 356 LYS A C 1
ATOM 2885 O O . LYS A 1 356 ? -11.374 24.247 17.750 1.00 88.25 356 LYS A O 1
ATOM 2890 N N . SER A 1 357 ? -9.229 24.708 18.193 1.00 87.12 357 SER A N 1
ATOM 2891 C CA . SER A 1 357 ? -9.140 23.783 19.317 1.00 87.12 357 SER A CA 1
ATOM 2892 C C . SER A 1 357 ? -10.068 24.173 20.467 1.00 87.12 357 SER A C 1
ATOM 2894 O O . SER A 1 357 ? -10.218 25.348 20.796 1.00 87.12 357 SER A O 1
ATOM 2896 N N . ILE A 1 358 ? -10.658 23.164 21.100 1.00 87.19 358 ILE A N 1
ATOM 2897 C CA . ILE A 1 358 ? -11.538 23.304 22.263 1.00 87.19 358 ILE A CA 1
ATOM 2898 C C . ILE A 1 358 ? -10.872 22.696 23.494 1.00 87.19 358 ILE A C 1
ATOM 2900 O O . ILE A 1 358 ? -9.975 21.859 23.384 1.00 87.19 358 ILE A O 1
ATOM 2904 N N . VAL A 1 359 ? -11.334 23.087 24.680 1.00 82.81 359 VAL A N 1
ATOM 2905 C CA . VAL A 1 359 ? -10.864 22.481 25.927 1.00 82.81 359 VAL A CA 1
ATOM 2906 C C . VAL A 1 359 ? -11.314 21.020 25.961 1.00 82.81 359 VAL A C 1
ATOM 2908 O O . VAL A 1 359 ? -12.503 20.726 26.061 1.00 82.81 359 VAL A O 1
ATOM 2911 N N . THR A 1 360 ? -10.358 20.100 25.880 1.00 78.75 360 THR A N 1
ATOM 2912 C CA . THR A 1 360 ? -10.593 18.655 25.948 1.00 78.75 360 THR A CA 1
ATOM 2913 C C . THR A 1 360 ? -9.690 18.077 27.028 1.00 78.75 360 THR A C 1
ATOM 2915 O O . THR A 1 360 ? -8.522 18.445 27.130 1.00 78.75 360 THR A O 1
ATOM 2918 N N . LYS A 1 361 ? -10.236 17.204 27.878 1.00 77.62 361 LYS A N 1
ATOM 2919 C CA . LYS A 1 361 ? -9.443 16.479 28.876 1.00 77.62 361 LYS A CA 1
ATOM 2920 C C . LYS A 1 361 ? -8.971 15.176 28.245 1.00 77.62 361 LYS A C 1
ATOM 2922 O O . LYS A 1 361 ? -9.809 14.389 27.811 1.00 77.62 361 LYS A O 1
ATOM 2927 N N . PHE A 1 362 ? -7.656 15.001 28.187 1.00 78.06 362 PHE A N 1
ATOM 2928 C CA . PHE A 1 362 ? -6.995 13.827 27.627 1.00 78.06 362 PHE A CA 1
ATOM 2929 C C . PHE A 1 362 ? -6.478 12.892 28.705 1.00 78.06 362 PHE A C 1
ATOM 2931 O O . PHE A 1 362 ? -6.012 13.404 29.755 1.00 78.06 362 PHE A O 1
#

pLDDT: mean 76.74, std 18.39, range [22.72, 95.25]

Radius of gyration: 30.26 Å; chains: 1; bounding box: 77×59×98 Å

Organism: Lactobacillus amylovorus (strain GRL 1112) (NCBI:txid695560)

Sequence (362 aa):
MGFLSRWKEKKKQKLAEQQELAEQRQRQIRVWQTEDLSQYAAKIDGLILKKNEYGYLAIPELITWNEDRTRTKRVNYAGPTASIHIMKGLNYRVGSVSVNTEKTTKIVPIFTGAVFLTNKRIFLVNHQGSKAINLSGIVQIIPYTDGVALFRESGKRILLTGFSDAERFNIYLQRILNNDYGLIAEEKSQNKTTTQMSQESNASEIQKKEISNDDPRLQFSESFTVAKDTAIKRAEELCKEDKLYANNNTDLDPEMAVIAYVLPIYHYADLLYKKGEWIQAEDQWLSILPKMPNHVGEKLAIMYRKEKRYRNEVEVINAAIKYTEHAVPIYAHSDSLMMRKTKAQSLLSAKLDEDKSIVTKF

Foldseek 3Di:
DPDVVVVVVVVVVVVVVVVVVVVVVVVVLVCLQADFQVVQFDDDPPDDDDVPKGWRDKAQFWKWKKWKDKDKDFDWDDWDKDWDQPDVPDIDIDTDTDRDIDIDIDIGTDDIAIWIDILFWIKGDDPVGIDIDGLVQFPDWDDDQFWIWTDGVDDTIIIIGGRPGCSSVVSVSVCSSVVNRDDDDPDDDDDDDDDDDDDDDDDDDPDPDDDDPPPPCVVLLPPDDAAPPVQLVVLVVQLVVLVVVLPDDPDDDPQVVLVNVLRNLQSVLSNCVNRSVPVVSLVSLVVCCLAQVQVSLVVQLVVCVVSLQLVSSLVSLVVSQVSLVVYDPVRNDNPVSVVVNVVSVVVCVVCVVSHPHDDDDD